Protein AF-A0A834Z6V4-F1 (afdb_monomer)

Organism: Tetracentron sinense (NCBI:txid13715)

InterPro domains:
  IPR009542 Signal peptidase complex subunit 1 [PF06645] (1-69)
  IPR009542 Signal peptidase complex subunit 1 [PF06645] (110-178)
  IPR009542 Signal peptidase complex subunit 1 [PTHR13202] (106-194)

Solvent-accessible surface area (backbone atoms only — not comparable to full-atom values): 12292 Å² total; per-residue (Å²): 102,25,76,66,30,46,59,46,33,52,10,51,43,49,52,49,49,53,53,27,45,51,52,12,51,52,54,13,59,76,65,75,28,68,66,57,17,51,51,45,30,51,52,37,49,53,53,40,46,66,67,49,67,58,80,50,73,86,32,45,84,56,81,76,81,78,73,58,71,75,64,56,65,76,44,82,73,78,72,83,74,72,88,72,90,80,79,64,71,76,58,70,73,74,80,67,78,74,81,82,92,75,90,76,95,69,94,63,88,63,22,73,68,29,49,55,49,36,52,54,51,41,53,54,49,48,51,50,28,46,53,52,16,48,54,54,13,58,75,67,75,29,70,67,56,20,52,50,46,29,51,51,34,49,53,53,41,46,66,68,50,68,56,90,50,76,83,40,50,80,62,80,75,81,76,72,56,73,74,56,55,65,71,45,75,70,83,70,80,83,72,79,80,78,78,82,85,79,84,85,86,133

Sequence (202 aa):
MDWQGQKFAEQLMQIMLLAFSVVAFVTGYSMSSFQMMLLIYSAGVVLTTLITVPNWPFFNRHPLKWLDPVDAERHPKPQPMTSKKMPTKHYLNLLLSFSFRHCLPLHRTMDWQGQKFAEQLMQIMLLAFAVVAFVTGYSMSSFQMMLLIYSAGVVLTALITVPNWPFFNRHPLKWLDPVDAERHPKPQPMTSKKMPTKHYLK

Foldseek 3Di:
DPPQLLLVLQQLLVVLLVVQLLVLVVVCVVVVHPPSSCVSNVVSNVVSCVVRVDPDPVSPPDPDDDDDVVVVVVDPPDPPPPDDDDDRQDPLLPPPPPDDPDDDPPPDDQDPQLLVVLSSQLSVQLVVQLSVLCVVCVVVVHPVSSCVSNVVSNVVSCVVRVDRDPVRRPDDDDDDDPVVVVVPPDPPPPDDPDDDDDDDDD

Mean predicted aligned error: 18.04 Å

Secondary structure (DSSP, 8-state):
--HHHHHHHHHHHHHHHHHHHHHHHHHHHHTT-HHHHHHHHHHHHHHHHHHHSS--GGG-SS---PPPHHHHHHSPPPP----------SSGGGS---S-SS---------HHHHHHHHHHHHHHHHHHHHHHHHHHHHTT-HHHHHHHHHHHHHHHHHHHSS--GGGGSS---PPPHHHHHHS---------PPP------

Structure (mmCIF, N/CA/C/O backbone):
data_AF-A0A834Z6V4-F1
#
_entry.id   AF-A0A834Z6V4-F1
#
loop_
_atom_site.group_PDB
_atom_site.id
_atom_site.type_symbol
_atom_site.label_atom_id
_atom_site.label_alt_id
_atom_site.label_comp_id
_atom_site.label_asym_id
_atom_site.label_entity_id
_atom_site.label_seq_id
_atom_site.pdbx_PDB_ins_code
_atom_site.Cartn_x
_atom_site.Cartn_y
_atom_site.Cartn_z
_atom_site.occupancy
_atom_site.B_iso_or_equiv
_atom_site.auth_seq_id
_atom_site.auth_comp_id
_atom_site.auth_asym_id
_atom_site.auth_atom_id
_atom_site.pdbx_PDB_model_num
ATOM 1 N N . MET A 1 1 ? 17.518 14.737 -4.589 1.00 72.75 1 MET A N 1
ATOM 2 C CA . MET A 1 1 ? 16.879 13.469 -4.965 1.00 72.75 1 MET A CA 1
ATOM 3 C C . MET A 1 1 ? 17.100 13.270 -6.442 1.00 72.75 1 MET A C 1
ATOM 5 O O . MET A 1 1 ? 16.861 14.198 -7.209 1.00 72.75 1 MET A O 1
ATOM 9 N N . ASP A 1 2 ? 17.605 12.109 -6.830 1.00 83.06 2 ASP A N 1
ATOM 10 C CA . ASP A 1 2 ? 17.625 11.702 -8.233 1.00 83.06 2 ASP A CA 1
ATOM 11 C C . ASP A 1 2 ? 16.208 11.283 -8.682 1.00 83.06 2 ASP A C 1
ATOM 13 O O . ASP A 1 2 ? 15.285 11.153 -7.874 1.00 83.06 2 ASP A O 1
ATOM 17 N N . TRP A 1 3 ? 16.001 11.102 -9.989 1.00 78.88 3 TRP A N 1
ATOM 18 C CA . TRP A 1 3 ? 14.679 10.755 -10.538 1.00 78.88 3 TRP A CA 1
ATOM 19 C C . TRP A 1 3 ? 14.123 9.442 -9.954 1.00 78.88 3 TRP A C 1
ATOM 21 O O . TRP A 1 3 ? 12.925 9.318 -9.692 1.00 78.88 3 TRP A O 1
ATOM 31 N N . GLN A 1 4 ? 15.010 8.474 -9.698 1.00 77.88 4 GLN A N 1
ATOM 32 C CA . GLN A 1 4 ? 14.669 7.201 -9.059 1.00 77.88 4 GLN A CA 1
ATOM 33 C C . GLN A 1 4 ? 14.250 7.407 -7.599 1.00 77.88 4 GLN A C 1
ATOM 35 O O . GLN A 1 4 ? 13.209 6.904 -7.185 1.00 77.88 4 GLN A O 1
ATOM 40 N N . GLY A 1 5 ? 15.006 8.196 -6.835 1.00 83.75 5 GLY A N 1
ATOM 41 C CA . GLY A 1 5 ? 14.707 8.582 -5.462 1.00 83.75 5 GLY A CA 1
ATOM 42 C C . GLY A 1 5 ? 13.403 9.362 -5.339 1.00 83.75 5 GLY A C 1
ATOM 43 O O . GLY A 1 5 ? 12.681 9.165 -4.369 1.00 83.75 5 GLY A O 1
ATOM 44 N N . GLN A 1 6 ? 13.039 10.163 -6.343 1.00 85.00 6 GLN A N 1
ATOM 45 C CA . GLN A 1 6 ? 11.753 10.862 -6.391 1.00 85.00 6 GLN A CA 1
ATOM 46 C C . GLN A 1 6 ? 10.576 9.900 -6.607 1.00 85.00 6 GLN A C 1
ATOM 48 O O . GLN A 1 6 ? 9.581 9.977 -5.885 1.00 85.00 6 GLN A O 1
ATOM 53 N N . LYS A 1 7 ? 10.682 8.965 -7.564 1.00 84.69 7 LYS A N 1
ATOM 54 C CA . LYS A 1 7 ? 9.663 7.915 -7.750 1.00 84.69 7 LYS A CA 1
ATOM 55 C C . LYS A 1 7 ? 9.556 7.012 -6.535 1.00 84.69 7 LYS A C 1
ATOM 57 O O . LYS A 1 7 ? 8.459 6.556 -6.208 1.00 84.69 7 LYS A O 1
ATOM 62 N N . PHE A 1 8 ? 10.689 6.798 -5.872 1.00 84.62 8 PHE A N 1
ATOM 63 C CA . PHE A 1 8 ? 10.749 6.054 -4.641 1.00 84.62 8 PHE A CA 1
ATOM 64 C C . PHE A 1 8 ? 9.963 6.845 -3.551 1.00 84.62 8 PHE A C 1
ATOM 66 O O . PHE A 1 8 ? 8.889 6.439 -3.114 1.00 84.62 8 PHE A O 1
ATOM 73 N N . ALA A 1 9 ? 10.370 8.067 -3.214 1.00 85.38 9 ALA A N 1
ATOM 74 C CA . ALA A 1 9 ? 9.702 8.901 -2.208 1.00 85.38 9 ALA A CA 1
ATOM 75 C C . ALA A 1 9 ? 8.177 9.054 -2.415 1.00 85.38 9 ALA A C 1
ATOM 77 O O . ALA A 1 9 ? 7.414 8.941 -1.454 1.00 85.38 9 ALA A O 1
ATOM 78 N N . GLU A 1 10 ? 7.720 9.233 -3.662 1.00 88.00 10 GLU A N 1
ATOM 79 C CA . GLU A 1 10 ? 6.292 9.311 -4.010 1.00 88.00 10 GLU A CA 1
ATOM 80 C C . GLU A 1 10 ? 5.520 8.071 -3.542 1.00 88.00 10 GLU A C 1
ATOM 82 O O . GLU A 1 10 ? 4.397 8.158 -3.048 1.00 88.00 10 GLU A O 1
ATOM 87 N N . GLN A 1 11 ? 6.132 6.902 -3.665 1.00 84.81 11 GLN A N 1
ATOM 88 C CA . GLN A 1 11 ? 5.508 5.638 -3.323 1.00 84.81 11 GLN A CA 1
ATOM 89 C C . GLN A 1 11 ? 5.500 5.333 -1.837 1.00 84.81 11 GLN A C 1
ATOM 91 O O . GLN A 1 11 ? 4.492 4.834 -1.335 1.00 84.81 11 GLN A O 1
ATOM 96 N N . LEU A 1 12 ? 6.580 5.674 -1.135 1.00 83.00 12 LEU A N 1
ATOM 97 C CA . LEU A 1 12 ? 6.619 5.602 0.324 1.00 83.00 12 LEU A CA 1
ATOM 98 C C . LEU A 1 12 ? 5.530 6.483 0.931 1.00 83.00 12 LEU A C 1
ATOM 100 O O . LEU A 1 12 ? 4.785 6.025 1.792 1.00 83.00 12 LEU A O 1
ATOM 104 N N . MET A 1 13 ? 5.393 7.710 0.420 1.00 90.38 13 MET A N 1
ATOM 105 C CA . MET A 1 13 ? 4.348 8.646 0.831 1.00 90.38 13 MET A CA 1
ATOM 106 C C . MET A 1 13 ? 2.951 8.052 0.614 1.00 90.38 13 MET A C 1
ATOM 108 O O . MET A 1 13 ? 2.144 8.011 1.537 1.00 90.38 13 MET A O 1
ATOM 112 N N . GLN A 1 14 ? 2.721 7.523 -0.593 1.00 87.19 14 GLN A N 1
ATOM 113 C CA . GLN A 1 14 ? 1.583 6.688 -1.000 1.00 87.19 14 GLN A CA 1
ATOM 114 C C . GLN A 1 14 ? 1.102 5.737 0.100 1.00 87.19 14 GLN A C 1
ATOM 116 O O . GLN A 1 14 ? -0.027 5.785 0.593 1.00 87.19 14 GLN A O 1
ATOM 121 N N . ILE A 1 15 ? 2.013 4.843 0.466 1.00 80.81 15 ILE A N 1
ATOM 122 C CA . ILE A 1 15 ? 1.723 3.723 1.354 1.00 80.81 15 ILE A CA 1
ATOM 123 C C . ILE A 1 15 ? 1.567 4.178 2.795 1.00 80.81 15 ILE A C 1
ATOM 125 O O . ILE A 1 15 ? 0.642 3.727 3.466 1.00 80.81 15 ILE A O 1
ATOM 129 N N . MET A 1 16 ? 2.435 5.072 3.271 1.00 83.56 16 MET A N 1
ATOM 130 C CA . MET A 1 16 ? 2.360 5.556 4.646 1.00 83.56 16 MET A CA 1
ATOM 131 C C . MET A 1 16 ? 1.051 6.303 4.902 1.00 83.56 16 MET A C 1
ATOM 133 O O . MET A 1 16 ? 0.370 5.998 5.879 1.00 83.56 16 MET A O 1
ATOM 137 N N . LEU A 1 17 ? 0.643 7.207 4.004 1.00 91.06 17 LEU A N 1
ATOM 138 C CA . LEU A 1 17 ? -0.614 7.945 4.158 1.00 91.06 17 LEU A CA 1
ATOM 139 C C . LEU A 1 17 ? -1.830 7.016 4.138 1.00 91.06 17 LEU A C 1
ATOM 141 O O . LEU A 1 17 ? -2.725 7.171 4.968 1.00 91.06 17 LEU A O 1
ATOM 145 N N . LEU A 1 18 ? -1.849 6.021 3.245 1.00 90.62 18 LEU A N 1
ATOM 146 C CA . LEU A 1 18 ? -2.930 5.039 3.208 1.00 90.62 18 LEU A CA 1
ATOM 147 C C . LEU A 1 18 ? -2.980 4.217 4.505 1.00 90.62 18 LEU A C 1
ATOM 149 O O . LEU A 1 18 ? -4.048 4.084 5.098 1.00 90.62 18 LEU A O 1
ATOM 153 N N . ALA A 1 19 ? -1.839 3.721 4.988 1.00 83.06 19 ALA A N 1
ATOM 154 C CA . ALA A 1 19 ? -1.770 2.940 6.220 1.00 83.06 19 ALA A CA 1
ATOM 155 C C . ALA A 1 19 ? -2.250 3.744 7.441 1.00 83.06 19 ALA A C 1
ATOM 157 O O . ALA A 1 19 ? -3.122 3.283 8.178 1.00 83.06 19 ALA A O 1
ATOM 158 N N . PHE A 1 20 ? -1.752 4.973 7.617 1.00 88.19 20 PHE A N 1
ATOM 159 C CA . PHE A 1 20 ? -2.199 5.852 8.700 1.00 88.19 20 PHE A CA 1
ATOM 160 C C . PHE A 1 20 ? -3.678 6.227 8.573 1.00 88.19 20 PHE A C 1
ATOM 162 O O . PHE A 1 20 ? -4.355 6.319 9.593 1.00 88.19 20 PHE A O 1
ATOM 169 N N . SER A 1 21 ? -4.207 6.383 7.354 1.00 88.38 21 SER A N 1
ATOM 170 C CA . SER A 1 21 ? -5.633 6.661 7.146 1.00 88.38 21 SER A CA 1
ATOM 171 C C . SER A 1 21 ? -6.530 5.518 7.621 1.00 88.38 21 SER A C 1
ATOM 173 O O . SER A 1 21 ? -7.513 5.770 8.313 1.00 88.38 21 SER A O 1
ATOM 175 N N . VAL A 1 22 ? -6.161 4.263 7.340 1.00 90.44 22 VAL A N 1
ATOM 176 C CA . VAL A 1 22 ? -6.926 3.088 7.782 1.00 90.44 22 VAL A CA 1
ATOM 177 C C . VAL A 1 22 ? -6.874 2.964 9.306 1.00 90.44 22 VAL A C 1
ATOM 179 O O . VAL A 1 22 ? -7.914 2.802 9.940 1.00 90.44 22 VAL A O 1
ATOM 182 N N . VAL A 1 23 ? -5.691 3.114 9.912 1.00 86.44 23 VAL A N 1
ATOM 183 C CA . VAL A 1 23 ? -5.518 3.046 11.376 1.00 86.44 23 VAL A CA 1
ATOM 184 C C . VAL A 1 23 ? -6.285 4.159 12.091 1.00 86.44 23 VAL A C 1
ATOM 186 O O . VAL A 1 23 ? -6.932 3.903 13.110 1.00 86.44 23 VAL A O 1
ATOM 189 N N . ALA A 1 24 ? -6.244 5.380 11.555 1.00 90.94 24 ALA A N 1
ATOM 190 C CA . ALA A 1 24 ? -6.987 6.515 12.087 1.00 90.94 24 ALA A CA 1
ATOM 191 C C . ALA A 1 24 ? -8.497 6.270 12.035 1.00 90.94 24 ALA A C 1
ATOM 193 O O . ALA A 1 24 ? -9.191 6.509 13.022 1.00 90.94 24 ALA A O 1
ATOM 194 N N . PHE A 1 25 ? -8.996 5.761 10.906 1.00 91.62 25 PHE A N 1
ATOM 195 C CA . PHE A 1 25 ? -10.419 5.499 10.712 1.00 91.62 25 PHE A CA 1
ATOM 196 C C . PHE A 1 25 ? -10.923 4.393 11.644 1.00 91.62 25 PHE A C 1
ATOM 198 O O . PHE A 1 25 ? -11.941 4.572 12.303 1.00 91.62 25 PHE A O 1
ATOM 205 N N . VAL A 1 26 ? -10.185 3.283 11.761 1.00 87.88 26 VAL A N 1
ATOM 206 C CA . VAL A 1 26 ? -10.530 2.170 12.662 1.00 87.88 26 VAL A CA 1
ATOM 207 C C . VAL A 1 26 ? -10.531 2.632 14.115 1.00 87.88 26 VAL A C 1
ATOM 209 O O . VAL A 1 26 ? -11.537 2.490 14.800 1.00 87.88 26 VAL A O 1
ATOM 212 N N . THR A 1 27 ? -9.433 3.232 14.580 1.00 84.25 27 THR A N 1
ATOM 213 C CA . THR A 1 27 ? -9.307 3.664 15.981 1.00 84.25 27 THR A CA 1
ATOM 214 C C . THR A 1 27 ? -10.348 4.725 16.335 1.00 84.25 27 THR A C 1
ATOM 216 O O . THR A 1 27 ? -10.972 4.664 17.393 1.00 84.25 27 THR A O 1
ATOM 219 N N . GLY A 1 28 ? -10.569 5.680 15.430 1.00 92.50 28 GLY A N 1
ATOM 220 C CA . GLY A 1 28 ? -11.576 6.723 15.585 1.00 92.50 28 GLY A CA 1
ATOM 221 C C . GLY A 1 28 ? -12.998 6.180 15.659 1.00 92.50 28 GLY A C 1
ATOM 222 O O . GLY A 1 28 ? -13.775 6.619 16.506 1.00 92.50 28 GLY A O 1
ATOM 223 N N . TYR A 1 29 ? -13.319 5.201 14.810 1.00 89.44 29 TYR A N 1
ATOM 224 C CA . TYR A 1 29 ? -14.616 4.531 14.801 1.00 89.44 29 TYR A CA 1
ATOM 225 C C . TYR A 1 29 ? -14.836 3.708 16.076 1.00 89.44 29 TYR A C 1
ATOM 227 O O . TYR A 1 29 ? -15.882 3.827 16.703 1.00 89.44 29 TYR A O 1
ATOM 235 N N . SER A 1 30 ? -13.831 2.945 16.522 1.00 88.75 30 SER A N 1
ATOM 236 C CA . SER A 1 30 ? -13.896 2.150 17.756 1.00 88.75 30 SER A CA 1
ATOM 237 C C . SER A 1 30 ? -14.094 2.995 19.015 1.00 88.75 30 SER A C 1
ATOM 239 O O . SER A 1 30 ? -14.794 2.580 19.933 1.00 88.75 30 SER A O 1
ATOM 241 N N . MET A 1 31 ? -13.476 4.175 19.076 1.00 87.06 31 MET A N 1
ATOM 242 C CA . MET A 1 31 ? -13.596 5.092 20.215 1.00 87.06 31 MET A CA 1
ATOM 243 C C . MET A 1 31 ? -14.781 6.061 20.087 1.00 87.06 31 MET A C 1
ATOM 245 O O . MET A 1 31 ? -14.930 6.935 20.942 1.00 87.06 31 MET A O 1
ATOM 249 N N . SER A 1 32 ? -15.588 5.959 19.020 1.00 90.88 32 SER A N 1
ATOM 250 C CA . SER A 1 32 ? -16.642 6.925 18.666 1.00 90.88 32 SER A CA 1
ATOM 251 C C . SER A 1 32 ? -16.168 8.384 18.748 1.00 90.88 32 SER A C 1
ATOM 253 O O . SER A 1 32 ? -16.925 9.285 19.107 1.00 90.88 32 SER A O 1
ATOM 255 N N . SER A 1 33 ? -14.888 8.625 18.447 1.00 86.44 33 SER A N 1
ATOM 256 C CA . SER A 1 33 ? -14.214 9.902 18.678 1.00 86.44 33 SER A CA 1
ATOM 257 C C . SER A 1 33 ? -13.529 10.386 17.409 1.00 86.44 33 SER A C 1
ATOM 259 O O . SER A 1 33 ? -12.451 9.927 17.021 1.00 86.44 33 SER A O 1
ATOM 261 N N . PHE A 1 34 ? -14.152 11.382 16.777 1.00 88.12 34 PHE A N 1
ATOM 262 C CA . PHE A 1 34 ? -13.617 12.039 15.585 1.00 88.12 34 PHE A CA 1
ATOM 263 C C . PHE A 1 34 ? -12.295 12.770 15.865 1.00 88.12 34 PHE A C 1
ATOM 265 O O . PHE A 1 34 ? -11.416 12.835 15.008 1.00 88.12 34 PHE A O 1
ATOM 272 N N . GLN A 1 35 ? -12.110 13.270 17.089 1.00 90.25 35 GLN A N 1
ATOM 273 C CA . GLN A 1 35 ? -10.870 13.931 17.483 1.00 90.25 35 GLN A CA 1
ATOM 274 C C . GLN A 1 35 ? -9.684 12.955 17.469 1.00 90.25 35 GLN A C 1
ATOM 276 O O . GLN A 1 35 ? -8.624 13.295 16.947 1.00 90.25 35 GLN A O 1
ATOM 281 N N . MET A 1 36 ? -9.869 11.726 17.966 1.00 79.69 36 MET A N 1
ATOM 282 C CA . MET A 1 36 ? -8.827 10.691 17.927 1.00 79.69 36 MET A CA 1
ATOM 283 C C . MET A 1 36 ? -8.498 10.267 16.494 1.00 79.69 36 MET A C 1
ATOM 285 O O . MET A 1 36 ? -7.325 10.122 16.155 1.00 79.69 36 MET A O 1
ATOM 289 N N . MET A 1 37 ? -9.512 10.153 15.631 1.00 92.62 37 MET A N 1
ATOM 290 C CA . MET A 1 37 ? -9.317 9.918 14.197 1.00 92.62 37 MET A CA 1
ATOM 291 C C . MET A 1 37 ? -8.416 10.992 13.569 1.00 92.62 37 MET A C 1
ATOM 293 O O . MET A 1 37 ? -7.411 10.674 12.929 1.00 92.62 37 MET A O 1
ATOM 297 N N . LEU A 1 38 ? -8.752 12.271 13.768 1.00 91.81 38 LEU A N 1
ATOM 298 C CA . LEU A 1 38 ? -8.001 13.388 13.197 1.00 91.81 38 LEU A CA 1
ATOM 299 C C . LEU A 1 38 ? -6.579 13.490 13.754 1.00 91.81 38 LEU A C 1
ATOM 301 O O . LEU A 1 38 ? -5.651 13.751 12.989 1.00 91.81 38 LEU A O 1
ATOM 305 N N . LEU A 1 39 ? -6.384 13.272 15.056 1.00 91.06 39 LEU A N 1
ATOM 306 C CA . LEU A 1 39 ? -5.059 13.306 15.683 1.00 91.06 39 LEU A CA 1
ATOM 307 C C . LEU A 1 39 ? -4.137 12.221 15.123 1.00 91.06 39 LEU A C 1
ATOM 309 O O . LEU A 1 39 ? -3.004 12.512 14.750 1.00 91.06 39 LEU A O 1
ATOM 313 N N . ILE A 1 40 ? -4.627 10.988 14.993 1.00 89.94 40 ILE A N 1
ATOM 314 C CA . ILE A 1 40 ? -3.832 9.880 14.447 1.00 89.94 40 ILE A CA 1
ATOM 315 C C . ILE A 1 40 ? -3.510 10.127 12.969 1.00 89.94 40 ILE A C 1
ATOM 317 O O . ILE A 1 40 ? -2.369 9.939 12.543 1.00 89.94 40 ILE A O 1
ATOM 321 N N . TYR A 1 41 ? -4.488 10.594 12.187 1.00 91.81 41 TYR A N 1
ATOM 322 C CA . TYR A 1 41 ? -4.279 10.892 10.771 1.00 91.81 41 TYR A CA 1
ATOM 323 C C . TYR A 1 41 ? -3.274 12.033 10.567 1.00 91.81 41 TYR A C 1
ATOM 325 O O . TYR A 1 41 ? -2.317 11.890 9.807 1.00 91.81 41 TYR A O 1
ATOM 333 N N . SER A 1 42 ? -3.451 13.152 11.275 1.00 94.19 42 SER A N 1
ATOM 334 C CA . SER A 1 42 ? -2.552 14.310 11.187 1.00 94.19 42 SER A CA 1
ATOM 335 C C . SER A 1 42 ? -1.132 13.983 11.654 1.00 94.19 42 SER A C 1
ATOM 337 O O . SER A 1 42 ? -0.176 14.364 10.976 1.00 94.19 42 SER A O 1
ATOM 339 N N . ALA A 1 43 ? -0.970 13.204 12.729 1.00 92.88 43 ALA A N 1
ATOM 340 C CA . ALA A 1 43 ? 0.334 12.703 13.160 1.00 92.88 43 ALA A CA 1
ATOM 341 C C . ALA A 1 43 ? 1.006 11.852 12.066 1.00 92.88 43 ALA A C 1
ATOM 343 O O . ALA A 1 43 ? 2.190 12.034 11.776 1.00 92.88 43 ALA A O 1
ATOM 344 N N . GLY A 1 44 ? 0.237 10.984 11.400 1.00 90.75 44 GLY A N 1
ATOM 345 C CA . GLY A 1 44 ? 0.697 10.195 10.258 1.00 90.75 44 GLY A CA 1
ATOM 346 C C . GLY A 1 44 ? 1.144 11.048 9.067 1.00 90.75 44 GLY A C 1
ATOM 347 O O . GLY A 1 44 ? 2.183 10.769 8.465 1.00 90.75 44 GLY A O 1
ATOM 348 N N . VAL A 1 45 ? 0.414 12.123 8.748 1.00 92.62 45 VAL A N 1
ATOM 349 C CA . VAL A 1 45 ? 0.781 13.077 7.686 1.00 92.62 45 VAL A CA 1
ATOM 350 C C . VAL A 1 45 ? 2.097 13.781 8.013 1.00 92.62 45 VAL A C 1
ATOM 352 O O . VAL A 1 45 ? 2.986 13.828 7.161 1.00 92.62 45 VAL A O 1
ATOM 355 N N . VAL A 1 46 ? 2.259 14.289 9.238 1.00 95.12 46 VAL A N 1
ATOM 356 C CA . VAL A 1 46 ? 3.488 14.980 9.667 1.00 95.12 46 VAL A CA 1
ATOM 357 C C . VAL A 1 46 ? 4.685 14.034 9.618 1.00 95.12 46 VAL A C 1
ATOM 359 O O . VAL A 1 46 ? 5.708 14.374 9.023 1.00 95.12 46 VAL A O 1
ATOM 362 N N . LEU A 1 47 ? 4.548 12.823 10.166 1.00 91.44 47 LEU A N 1
ATOM 363 C CA . LEU A 1 47 ? 5.605 11.813 10.139 1.00 91.44 47 LEU A CA 1
ATOM 364 C C . LEU A 1 47 ? 5.996 11.444 8.703 1.00 91.44 47 LEU A C 1
ATOM 366 O O . LEU A 1 47 ? 7.180 11.408 8.371 1.00 91.44 47 LEU A O 1
ATOM 370 N N . THR A 1 48 ? 5.006 11.210 7.840 1.00 88.50 48 THR A N 1
ATOM 371 C CA . THR A 1 48 ? 5.252 10.882 6.431 1.00 88.50 48 THR A CA 1
ATOM 372 C C . THR A 1 48 ? 5.998 12.016 5.737 1.00 88.50 48 THR A C 1
ATOM 374 O O . THR A 1 48 ? 7.001 11.773 5.074 1.00 88.50 48 THR A O 1
ATOM 377 N N . THR A 1 49 ? 5.569 13.260 5.959 1.00 89.56 49 THR A N 1
ATOM 378 C CA . THR A 1 49 ? 6.194 14.459 5.384 1.00 89.56 49 THR A CA 1
ATOM 379 C C . THR A 1 49 ? 7.655 14.591 5.823 1.00 89.56 49 THR A C 1
ATOM 381 O O . THR A 1 49 ? 8.526 14.834 4.990 1.00 89.56 49 THR A O 1
ATOM 384 N N . LEU A 1 50 ? 7.953 14.366 7.107 1.00 91.62 50 LEU A N 1
ATOM 385 C CA . LEU A 1 50 ? 9.320 14.402 7.640 1.00 91.62 50 LEU A CA 1
ATOM 386 C C . LEU A 1 50 ? 10.232 13.332 7.027 1.00 91.62 50 LEU A C 1
ATOM 388 O O . LEU A 1 50 ? 11.433 13.552 6.883 1.00 91.62 50 LEU A O 1
ATOM 392 N N . ILE A 1 51 ? 9.684 12.181 6.647 1.00 84.88 51 ILE A N 1
ATOM 393 C CA . ILE A 1 51 ? 10.461 11.091 6.050 1.00 84.88 51 ILE A CA 1
ATOM 394 C C . ILE A 1 51 ? 10.658 11.311 4.544 1.00 84.88 51 ILE A C 1
ATOM 396 O O . ILE A 1 51 ? 11.747 11.057 4.030 1.00 84.88 51 ILE A O 1
ATOM 400 N N . THR A 1 52 ? 9.638 11.787 3.824 1.00 85.94 52 THR A N 1
ATOM 401 C CA . THR A 1 52 ? 9.640 11.811 2.350 1.00 85.94 52 THR A CA 1
ATOM 402 C C . THR A 1 52 ? 10.136 13.114 1.743 1.00 85.94 52 THR A C 1
ATOM 404 O O . THR A 1 52 ? 10.600 13.100 0.608 1.00 85.94 52 THR A O 1
ATOM 407 N N . VAL A 1 53 ? 10.001 14.241 2.444 1.00 89.81 53 VAL A N 1
ATOM 408 C CA . VAL A 1 53 ? 10.312 15.567 1.884 1.00 89.81 53 VAL A CA 1
ATOM 409 C C . VAL A 1 53 ? 11.799 15.933 1.973 1.00 89.81 53 VAL A C 1
ATOM 411 O O . VAL A 1 53 ? 12.320 16.468 0.991 1.00 89.81 53 VAL A O 1
ATOM 414 N N . PRO A 1 54 ? 12.530 15.669 3.077 1.00 92.00 54 PRO A N 1
ATOM 415 C CA . PRO A 1 54 ? 13.938 16.045 3.150 1.00 92.00 54 PRO A CA 1
ATOM 416 C C . PRO A 1 54 ? 14.813 15.249 2.175 1.00 92.00 54 PRO A C 1
ATOM 418 O O . PRO A 1 54 ? 14.584 14.071 1.901 1.00 92.00 54 PRO A O 1
ATOM 421 N N . ASN A 1 55 ? 15.872 15.890 1.676 1.00 83.00 55 ASN A N 1
ATOM 422 C CA . ASN A 1 55 ? 16.794 15.296 0.709 1.00 83.00 55 ASN A CA 1
ATOM 423 C C . ASN A 1 55 ? 17.830 14.378 1.385 1.00 83.00 55 ASN A C 1
ATOM 425 O O . ASN A 1 55 ?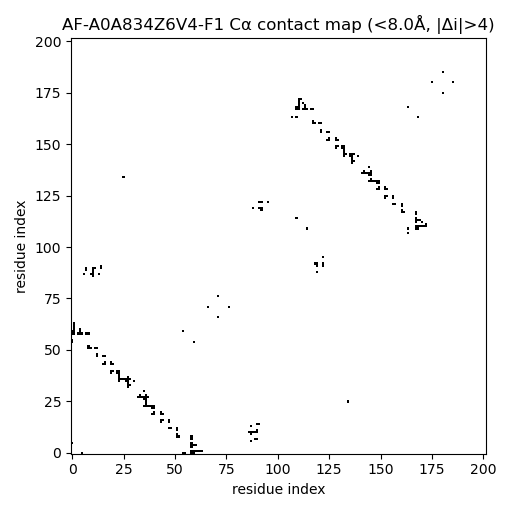 19.025 14.676 1.412 1.00 83.00 55 ASN A O 1
ATOM 429 N N . TRP A 1 56 ? 17.365 13.268 1.953 1.00 80.44 56 TRP A N 1
ATOM 430 C CA . TRP A 1 56 ? 18.214 12.301 2.642 1.00 80.44 56 TRP A CA 1
ATOM 431 C C . TRP A 1 56 ? 19.241 11.638 1.705 1.00 80.44 56 TRP A C 1
ATOM 433 O O . TRP A 1 56 ? 18.953 11.402 0.528 1.00 80.44 56 TRP A O 1
ATOM 443 N N . PRO A 1 57 ? 20.425 11.248 2.218 1.00 82.56 57 PRO A N 1
ATOM 444 C CA . PRO A 1 57 ? 21.480 10.626 1.412 1.00 82.56 57 PRO A CA 1
ATOM 445 C C . PRO A 1 57 ? 21.041 9.310 0.753 1.00 82.56 57 PRO A C 1
ATOM 447 O O . PRO A 1 57 ? 21.501 8.983 -0.338 1.00 82.56 57 PRO A O 1
ATOM 450 N N . PHE A 1 58 ? 20.101 8.575 1.356 1.00 81.19 58 PHE A N 1
ATOM 451 C CA . PHE A 1 58 ? 19.602 7.320 0.786 1.00 81.19 58 PHE A CA 1
ATOM 452 C C . PHE A 1 58 ? 18.739 7.507 -0.478 1.00 81.19 58 PHE A C 1
ATOM 454 O O . PHE A 1 58 ? 18.605 6.555 -1.247 1.00 81.19 58 PHE A O 1
ATOM 461 N N . PHE A 1 59 ? 18.195 8.710 -0.714 1.00 81.06 59 PHE A N 1
ATOM 462 C CA . PHE A 1 59 ? 17.439 9.076 -1.921 1.00 81.06 59 PHE A CA 1
ATOM 463 C C . PHE A 1 59 ? 18.330 9.581 -3.074 1.00 81.06 59 PHE A C 1
ATOM 465 O O . PHE A 1 59 ? 17.813 10.037 -4.090 1.00 81.06 59 PHE A O 1
ATOM 472 N N . ASN A 1 60 ? 19.659 9.553 -2.920 1.00 82.25 60 ASN A N 1
ATOM 473 C CA . ASN A 1 60 ? 20.619 10.065 -3.906 1.00 82.25 60 ASN A CA 1
ATOM 474 C C . ASN A 1 60 ? 21.644 8.986 -4.281 1.00 82.25 60 ASN A C 1
ATOM 476 O O . ASN A 1 60 ? 22.847 9.170 -4.102 1.00 82.25 60 ASN A O 1
ATOM 480 N N . ARG A 1 61 ? 21.177 7.832 -4.771 1.00 77.50 61 ARG A N 1
ATOM 481 C CA . ARG A 1 61 ? 22.073 6.715 -5.123 1.00 77.50 61 ARG A CA 1
ATOM 482 C C . ARG A 1 61 ? 22.820 6.950 -6.435 1.00 77.50 61 ARG A C 1
ATOM 484 O O . ARG A 1 61 ? 23.919 6.427 -6.604 1.00 77.50 61 ARG A O 1
ATOM 491 N N . HIS A 1 62 ? 22.254 7.745 -7.339 1.00 73.00 62 HIS A N 1
ATOM 492 C CA . HIS A 1 62 ? 22.844 8.068 -8.631 1.00 73.00 62 HIS A CA 1
ATOM 493 C C . HIS A 1 62 ? 22.793 9.585 -8.868 1.00 73.00 62 HIS A C 1
ATOM 495 O O . HIS A 1 62 ? 21.792 10.095 -9.373 1.00 73.00 62 HIS A O 1
ATOM 501 N N . PRO A 1 63 ? 23.852 10.338 -8.513 1.00 70.50 63 PRO A N 1
ATOM 502 C CA . PRO A 1 63 ? 23.884 11.773 -8.764 1.00 70.50 63 PRO A CA 1
ATOM 503 C C . PRO A 1 63 ? 23.819 12.035 -10.273 1.00 70.50 63 PRO A C 1
ATOM 505 O O . PRO A 1 63 ? 24.702 11.633 -11.032 1.00 70.50 63 PRO A O 1
ATOM 508 N N . LEU A 1 64 ? 22.749 12.697 -10.711 1.00 64.25 64 LEU A N 1
ATOM 509 C CA . LEU A 1 64 ? 22.597 13.123 -12.097 1.00 64.25 64 LEU A CA 1
ATOM 510 C C . LEU A 1 64 ? 23.571 14.276 -12.362 1.00 64.25 64 LEU A C 1
ATOM 512 O O . LEU A 1 64 ? 23.529 15.301 -11.682 1.00 64.25 64 LEU A O 1
ATOM 516 N N . LYS A 1 65 ? 24.451 14.108 -13.352 1.00 62.56 65 LYS A N 1
ATOM 517 C CA . LYS A 1 65 ? 25.303 15.187 -13.854 1.00 62.56 65 LYS A CA 1
ATOM 518 C C . LYS A 1 65 ? 24.485 15.988 -14.863 1.00 62.56 65 LYS A C 1
ATOM 520 O O . LYS A 1 65 ? 24.276 15.531 -15.984 1.00 62.56 65 LYS A O 1
ATOM 525 N N . TRP A 1 66 ? 23.969 17.134 -14.436 1.00 64.88 66 TRP A N 1
ATOM 526 C CA . TRP A 1 66 ? 23.255 18.043 -15.326 1.00 64.88 66 TRP A CA 1
ATOM 527 C C . TRP A 1 66 ? 24.203 18.529 -16.425 1.00 64.88 66 TRP A C 1
ATOM 529 O O . TRP A 1 66 ? 25.356 18.856 -16.145 1.00 64.88 66 TRP A O 1
ATOM 539 N N . LEU A 1 67 ? 23.727 18.511 -17.671 1.00 62.03 67 LEU A N 1
ATOM 540 C CA . LEU A 1 67 ? 24.416 19.162 -18.781 1.00 62.03 67 LEU A CA 1
ATOM 541 C C . LEU A 1 67 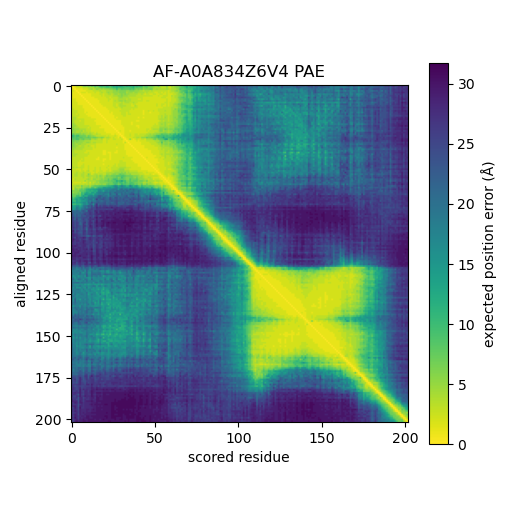? 24.315 20.677 -18.595 1.00 62.03 67 LEU A C 1
ATOM 543 O O . LEU A 1 67 ? 23.281 21.169 -18.131 1.00 62.03 67 LEU A O 1
ATOM 547 N N . ASP A 1 68 ? 25.366 21.401 -18.972 1.00 70.50 68 ASP A N 1
ATOM 548 C CA . ASP A 1 68 ? 25.339 22.858 -18.955 1.00 70.50 68 ASP A CA 1
ATOM 549 C C . ASP A 1 68 ? 24.206 23.363 -19.868 1.00 70.50 68 ASP A C 1
ATOM 551 O O . ASP A 1 68 ? 23.932 22.759 -20.912 1.00 70.50 68 ASP A O 1
ATOM 555 N N . PRO A 1 69 ? 23.517 24.458 -19.502 1.00 64.06 69 PRO A N 1
ATOM 556 C CA . PRO A 1 69 ? 22.336 24.947 -20.222 1.00 64.06 69 PRO A CA 1
ATOM 557 C C . PRO A 1 69 ? 22.587 25.180 -21.722 1.00 64.06 69 PRO A C 1
ATOM 559 O O . PRO A 1 69 ? 21.676 25.008 -22.526 1.00 64.06 69 PRO A O 1
ATOM 562 N N . VAL A 1 70 ? 23.839 25.462 -22.100 1.00 64.69 70 VAL A N 1
ATOM 563 C CA . VAL A 1 70 ? 24.295 25.640 -23.488 1.00 64.69 70 VAL A CA 1
ATOM 564 C C . VAL A 1 70 ? 24.217 24.344 -24.310 1.00 64.69 70 VAL A C 1
ATOM 566 O O . VAL A 1 70 ? 23.893 24.379 -25.496 1.00 64.69 70 VAL A O 1
ATOM 569 N N . ASP A 1 71 ? 24.469 23.184 -23.699 1.00 62.56 71 ASP A N 1
ATOM 570 C CA . ASP A 1 71 ? 24.361 21.888 -24.379 1.00 62.56 71 ASP A CA 1
ATOM 571 C C . ASP A 1 71 ? 22.917 21.359 -24.385 1.00 62.56 71 ASP A C 1
ATOM 573 O O . ASP A 1 71 ? 22.532 20.617 -25.289 1.00 62.56 71 ASP A O 1
ATOM 577 N N . ALA A 1 72 ? 22.083 21.788 -23.430 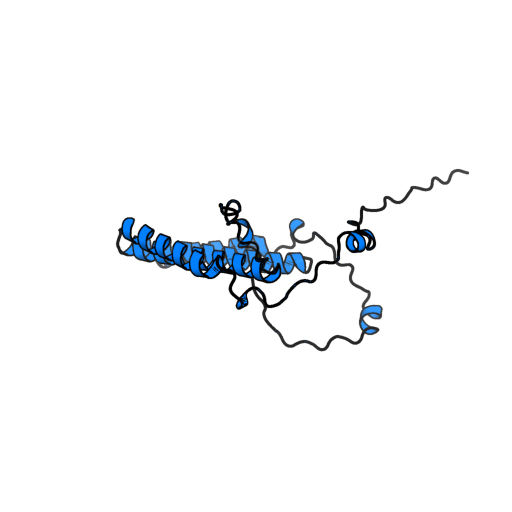1.00 60.91 72 ALA A N 1
ATOM 578 C CA . ALA A 1 72 ? 20.655 21.466 -23.389 1.00 60.91 72 ALA A CA 1
ATOM 579 C C . ALA A 1 72 ? 19.833 22.182 -24.482 1.00 60.91 72 ALA A C 1
ATOM 581 O O . ALA A 1 72 ? 18.781 21.678 -24.869 1.00 60.91 72 ALA A O 1
ATOM 582 N N . GLU A 1 73 ? 20.308 23.323 -24.995 1.00 58.47 73 GLU A N 1
ATOM 583 C CA . GLU A 1 73 ? 19.676 24.075 -26.095 1.00 58.47 73 GLU A CA 1
ATOM 584 C C . GLU A 1 73 ? 19.992 23.512 -27.489 1.00 58.47 73 GLU A C 1
ATOM 586 O O . GLU A 1 73 ? 19.197 23.676 -28.415 1.00 58.47 73 GLU A O 1
ATOM 591 N N . ARG A 1 74 ? 21.124 22.809 -27.650 1.00 58.59 74 ARG A N 1
ATOM 592 C CA . ARG A 1 74 ? 21.514 22.165 -28.921 1.00 58.59 74 ARG A CA 1
ATOM 593 C C . ARG A 1 74 ? 20.645 20.961 -29.277 1.00 58.59 74 ARG A C 1
ATOM 595 O O . ARG A 1 74 ? 20.565 20.582 -30.444 1.00 58.59 74 ARG A O 1
ATOM 602 N N . HIS A 1 75 ? 19.986 20.370 -28.285 1.00 52.25 75 HIS A N 1
ATOM 603 C CA . HIS A 1 75 ? 18.961 19.361 -28.497 1.00 52.25 75 HIS A CA 1
ATOM 604 C C . HIS A 1 75 ? 17.592 20.053 -28.541 1.00 52.25 75 HIS A C 1
ATOM 606 O O . HIS A 1 75 ? 17.265 20.783 -27.605 1.00 52.25 75 HIS A O 1
ATOM 612 N N . PRO A 1 76 ? 16.763 19.851 -29.585 1.00 48.62 76 PRO A N 1
ATOM 613 C CA . PRO A 1 76 ? 15.433 20.443 -29.621 1.00 48.62 76 PRO A CA 1
ATOM 614 C C . PRO A 1 76 ? 14.670 20.009 -28.370 1.00 48.62 76 PRO A C 1
ATOM 616 O O . PRO A 1 76 ? 14.509 18.816 -28.105 1.00 48.62 76 PRO A O 1
ATOM 619 N N . LYS A 1 77 ? 14.248 20.998 -27.576 1.00 48.50 77 LYS A N 1
ATOM 620 C CA . LYS A 1 77 ? 13.523 20.797 -26.322 1.00 48.50 77 LYS A CA 1
ATOM 621 C C . LYS A 1 77 ? 12.330 19.882 -26.617 1.00 48.50 77 LYS A C 1
ATOM 623 O O . LYS A 1 77 ? 11.498 20.261 -27.448 1.00 48.50 77 LYS A O 1
ATOM 628 N N . PRO A 1 78 ? 12.220 18.691 -25.996 1.00 43.56 78 PRO A N 1
ATOM 629 C CA . PRO A 1 78 ? 11.011 17.906 -26.142 1.00 43.56 78 PRO A CA 1
ATOM 630 C C . PRO A 1 78 ? 9.852 18.796 -25.698 1.00 43.56 78 PRO A C 1
ATOM 632 O O . PRO A 1 78 ? 9.911 19.407 -24.627 1.00 43.56 78 PRO A O 1
ATOM 635 N N . GLN A 1 79 ? 8.849 18.936 -26.569 1.00 31.55 79 GLN A N 1
ATOM 636 C CA . GLN A 1 79 ? 7.645 19.706 -26.275 1.00 31.55 79 GLN A CA 1
ATOM 637 C C . GLN A 1 79 ? 7.123 19.300 -24.891 1.00 31.55 79 GLN A C 1
ATOM 639 O O . GLN A 1 79 ? 7.222 18.118 -24.540 1.00 31.55 79 GLN A O 1
ATOM 644 N N . PRO A 1 80 ? 6.589 20.240 -24.091 1.00 36.16 80 PRO A N 1
ATOM 645 C CA . PRO A 1 80 ? 6.038 19.905 -22.793 1.00 36.16 80 PRO A CA 1
ATOM 646 C C . PRO A 1 80 ? 4.891 18.926 -23.027 1.00 36.16 80 PRO A C 1
ATOM 648 O O . PRO A 1 80 ? 3.798 19.317 -23.434 1.00 36.16 80 PRO A O 1
ATOM 651 N N . MET A 1 81 ? 5.151 17.636 -22.801 1.00 29.52 81 MET A N 1
ATOM 652 C CA . MET A 1 81 ? 4.089 16.656 -22.685 1.00 29.52 81 MET A CA 1
ATOM 653 C C . MET A 1 81 ? 3.257 17.126 -21.505 1.00 29.52 81 MET A C 1
ATOM 655 O O . MET A 1 81 ? 3.705 17.114 -20.356 1.00 29.52 81 MET A O 1
ATOM 659 N N . THR A 1 82 ? 2.072 17.628 -21.823 1.00 29.56 82 THR A N 1
ATOM 660 C CA . THR A 1 82 ? 1.023 17.936 -20.871 1.00 29.56 82 THR A CA 1
ATOM 661 C C . THR A 1 82 ? 0.973 16.838 -19.813 1.00 29.56 82 THR A C 1
ATOM 663 O O . THR A 1 82 ? 0.932 15.647 -20.118 1.00 29.56 82 THR A O 1
ATOM 666 N N . SER A 1 83 ? 1.057 17.283 -18.559 1.00 43.19 83 SER A N 1
ATOM 667 C CA . SER A 1 83 ? 0.888 16.520 -17.326 1.00 43.19 83 SER A CA 1
ATOM 668 C C . SER A 1 83 ? 0.110 15.214 -17.521 1.00 43.19 83 SER A C 1
ATOM 670 O O . SER A 1 83 ? -1.117 15.207 -17.616 1.00 43.19 83 SER A O 1
ATOM 672 N N . LYS A 1 84 ? 0.825 14.086 -17.543 1.00 28.31 84 LYS A N 1
ATOM 673 C CA . LYS A 1 84 ? 0.232 12.766 -17.326 1.00 28.31 84 LYS A CA 1
ATOM 674 C C . LYS A 1 84 ? 0.751 12.246 -15.994 1.00 28.31 84 LYS A C 1
ATOM 676 O O . LYS A 1 84 ? 1.842 11.688 -15.902 1.00 28.31 84 LYS A O 1
ATOM 681 N N . LYS A 1 85 ? -0.041 12.488 -14.943 1.00 41.97 85 LYS A N 1
ATOM 682 C CA . LYS A 1 85 ? 0.111 11.865 -13.621 1.00 41.97 85 LYS A CA 1
ATOM 683 C C . LYS A 1 85 ? 0.326 10.360 -13.806 1.00 41.97 85 LYS A C 1
ATOM 685 O O . LYS A 1 85 ? -0.502 9.716 -14.448 1.00 41.97 85 LYS A O 1
ATOM 690 N N . MET A 1 86 ? 1.395 9.802 -13.235 1.00 30.77 86 MET A N 1
ATOM 691 C CA . MET A 1 86 ? 1.595 8.351 -13.186 1.00 30.77 86 MET A CA 1
ATOM 692 C C . MET A 1 86 ? 2.215 7.870 -11.869 1.00 30.77 86 MET A C 1
ATOM 694 O O . MET A 1 86 ? 3.105 8.533 -11.332 1.00 30.77 86 MET A O 1
ATOM 698 N N . PRO A 1 87 ? 1.773 6.691 -11.388 1.00 36.25 87 PRO A N 1
ATOM 699 C CA . PRO A 1 87 ? 1.404 6.461 -9.999 1.00 36.25 87 PRO A CA 1
ATOM 700 C C . PRO A 1 87 ? 2.357 5.500 -9.270 1.00 36.25 87 PRO A C 1
ATOM 702 O O . PRO A 1 87 ? 2.674 4.409 -9.735 1.00 36.25 87 PRO A O 1
ATOM 705 N N . THR A 1 88 ? 2.808 5.909 -8.095 1.00 39.62 88 THR A N 1
ATOM 706 C CA . THR A 1 88 ? 2.742 5.204 -6.799 1.00 39.62 88 THR A CA 1
ATOM 707 C C . THR A 1 88 ? 2.804 3.668 -6.607 1.00 39.62 88 THR A C 1
ATOM 709 O O . THR A 1 88 ? 2.409 3.188 -5.547 1.00 39.62 88 THR A O 1
ATOM 712 N N . LYS A 1 89 ? 3.343 2.837 -7.503 1.00 41.56 89 LYS A N 1
ATOM 713 C CA . LYS A 1 89 ? 3.209 1.365 -7.327 1.00 41.56 89 LYS A CA 1
ATOM 714 C C . LYS A 1 89 ? 4.440 0.512 -6.965 1.00 41.56 89 LYS A C 1
ATOM 716 O O . LYS A 1 89 ? 4.331 -0.707 -6.999 1.00 41.56 89 LYS A O 1
ATOM 721 N N . HIS A 1 90 ? 5.590 1.062 -6.583 1.00 38.25 90 HIS A N 1
ATOM 722 C CA . HIS A 1 90 ? 6.811 0.260 -6.349 1.00 38.25 90 HIS A CA 1
ATOM 723 C C . HIS A 1 90 ? 7.164 -0.052 -4.877 1.00 38.25 90 HIS A C 1
ATOM 725 O O . HIS A 1 90 ? 8.071 -0.855 -4.674 1.00 38.25 90 HIS A O 1
ATOM 731 N N . TYR A 1 91 ? 6.454 0.456 -3.854 1.00 40.66 91 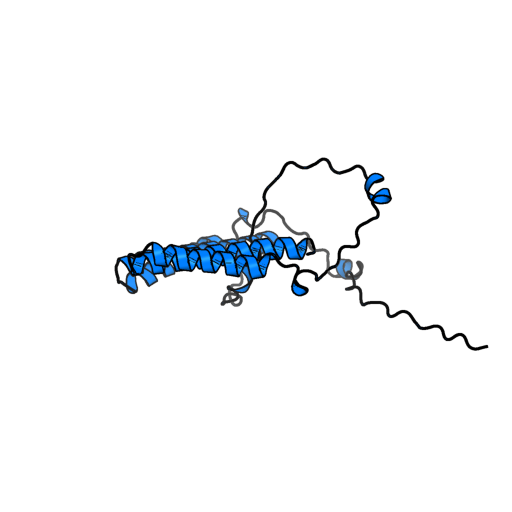TYR A N 1
ATOM 732 C CA . TYR A 1 91 ? 6.793 0.146 -2.440 1.00 40.66 91 TYR A CA 1
ATOM 733 C C . TYR A 1 91 ? 6.037 -1.014 -1.806 1.00 40.66 91 TYR A C 1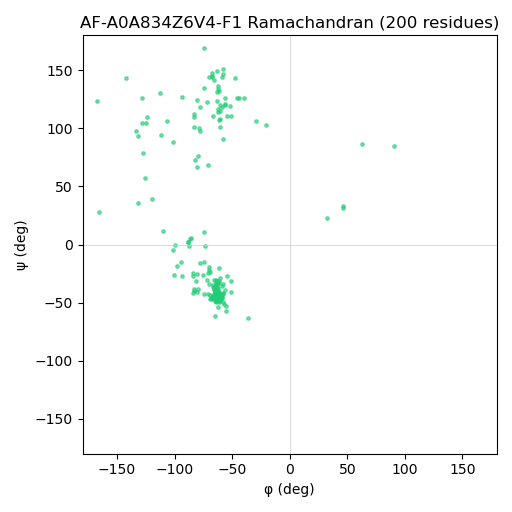
ATOM 735 O O . TYR A 1 91 ? 6.468 -1.529 -0.779 1.00 40.66 91 TYR A O 1
ATOM 743 N N . LEU A 1 92 ? 4.941 -1.466 -2.406 1.00 43.09 92 LEU A N 1
ATOM 744 C CA . LEU A 1 92 ? 4.183 -2.594 -1.862 1.00 43.09 92 LEU A CA 1
ATOM 745 C C . LEU A 1 92 ? 4.909 -3.940 -2.112 1.00 43.09 92 LEU A C 1
ATOM 747 O O . LEU A 1 92 ? 4.665 -4.921 -1.413 1.00 43.09 92 LEU A O 1
ATOM 751 N N . ASN A 1 93 ? 5.906 -3.961 -3.011 1.00 36.66 93 ASN A N 1
ATOM 752 C CA . ASN A 1 93 ? 6.671 -5.152 -3.406 1.00 36.66 93 ASN A CA 1
ATOM 753 C C . ASN A 1 93 ? 7.687 -5.670 -2.367 1.00 36.66 93 ASN A C 1
ATOM 755 O O . ASN A 1 93 ? 8.306 -6.702 -2.606 1.00 36.66 93 ASN A O 1
ATOM 759 N N . LEU A 1 94 ? 7.848 -5.020 -1.206 1.00 38.16 94 LEU A N 1
ATOM 760 C CA . LEU A 1 94 ? 8.770 -5.497 -0.161 1.00 38.16 94 LEU A CA 1
ATOM 761 C C . LEU A 1 94 ? 8.086 -6.294 0.968 1.00 38.16 94 LEU A C 1
ATOM 763 O O . LEU A 1 94 ? 8.761 -7.048 1.660 1.00 38.16 94 LEU A O 1
ATOM 767 N N . LEU A 1 95 ? 6.762 -6.195 1.144 1.00 36.59 95 LEU A N 1
ATOM 768 C CA . LEU A 1 95 ? 6.055 -6.862 2.254 1.00 36.59 95 LEU A CA 1
ATOM 769 C C . LEU A 1 95 ? 5.349 -8.176 1.881 1.00 36.59 95 LEU A C 1
ATOM 771 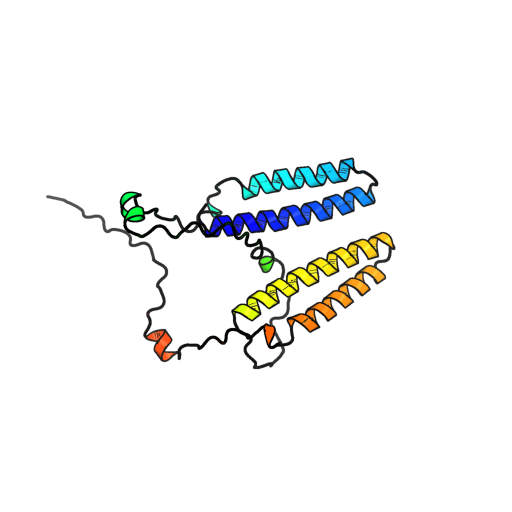O O . LEU A 1 95 ? 4.799 -8.839 2.752 1.00 36.59 95 LEU A O 1
ATOM 775 N N . LEU A 1 96 ? 5.410 -8.609 0.620 1.00 38.09 96 LEU A N 1
ATOM 776 C CA . LEU A 1 96 ? 4.787 -9.861 0.156 1.00 38.09 96 LEU A CA 1
ATOM 777 C C . LEU A 1 96 ? 5.804 -10.854 -0.416 1.00 38.09 96 LEU A C 1
ATOM 779 O O . LEU A 1 96 ? 5.525 -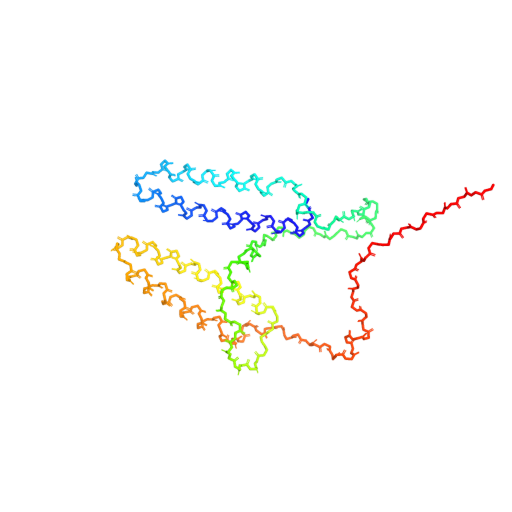11.577 -1.365 1.00 38.09 96 LEU A O 1
ATOM 783 N N . SER A 1 97 ? 6.979 -10.952 0.210 1.00 34.94 97 SER A N 1
ATOM 784 C CA . SER A 1 97 ? 7.849 -12.129 0.039 1.00 34.94 97 SER A CA 1
ATOM 785 C C . SER A 1 97 ? 7.341 -13.379 0.779 1.00 34.94 97 SER A C 1
ATOM 787 O O . SER A 1 97 ? 8.050 -14.382 0.849 1.00 34.94 97 SER A O 1
ATOM 789 N N . PHE A 1 98 ? 6.112 -13.380 1.305 1.00 35.53 98 PHE A N 1
ATOM 790 C CA . PHE A 1 98 ? 5.533 -14.580 1.897 1.00 35.53 98 PHE A CA 1
ATOM 791 C C . PHE A 1 98 ? 5.036 -15.546 0.814 1.00 35.53 98 PHE A C 1
ATOM 793 O O . PHE A 1 98 ? 3.929 -15.438 0.304 1.00 35.53 98 PHE A O 1
ATOM 800 N N . SER A 1 99 ? 5.900 -16.525 0.534 1.00 45.06 99 SER A N 1
ATOM 801 C CA . SER A 1 99 ? 5.537 -17.915 0.255 1.00 45.06 99 SER A CA 1
ATOM 802 C C . SER A 1 99 ? 4.675 -18.171 -0.985 1.00 45.06 99 SER A C 1
ATOM 804 O O . SER A 1 99 ? 3.469 -18.290 -0.865 1.00 45.06 99 SER A O 1
ATOM 806 N N . PHE A 1 100 ? 5.290 -18.334 -2.166 1.00 37.75 100 PHE A N 1
ATOM 807 C CA . PHE A 1 100 ? 4.729 -19.187 -3.241 1.00 37.75 100 PHE A CA 1
ATOM 808 C C . PHE A 1 100 ? 5.740 -19.527 -4.362 1.00 37.75 100 PHE A C 1
ATOM 810 O O . PHE A 1 100 ? 5.371 -19.712 -5.517 1.00 37.75 100 PHE A O 1
ATOM 817 N N . ARG A 1 101 ? 7.054 -19.580 -4.074 1.00 36.59 101 ARG A N 1
ATOM 818 C CA . ARG A 1 101 ? 8.081 -19.820 -5.118 1.00 36.59 101 ARG A CA 1
ATOM 819 C C . ARG A 1 101 ? 8.376 -21.301 -5.401 1.00 36.59 101 ARG A C 1
ATOM 821 O O . ARG A 1 101 ? 9.162 -21.586 -6.295 1.00 36.59 101 ARG A O 1
ATOM 828 N N . HIS A 1 102 ? 7.748 -22.248 -4.711 1.00 38.03 102 HIS A N 1
ATOM 829 C CA . HIS A 1 102 ? 8.008 -23.668 -4.950 1.00 38.03 102 HIS A CA 1
ATOM 830 C C . HIS A 1 102 ? 6.711 -24.443 -5.178 1.00 38.03 102 HIS A C 1
ATOM 832 O O . HIS A 1 102 ? 5.829 -24.441 -4.328 1.00 38.03 102 HIS A O 1
ATOM 838 N N . CYS A 1 103 ? 6.685 -25.149 -6.312 1.00 36.56 103 CYS A N 1
ATOM 839 C CA . CYS A 1 103 ? 5.698 -26.134 -6.754 1.00 36.56 103 CYS A CA 1
ATOM 840 C C . CYS A 1 103 ? 4.519 -25.596 -7.584 1.00 36.56 103 CYS A C 1
ATOM 842 O O . CYS A 1 103 ? 3.442 -25.348 -7.060 1.00 36.56 103 CYS A O 1
ATOM 844 N N . LEU A 1 104 ? 4.732 -25.471 -8.902 1.00 34.25 104 LEU A N 1
ATOM 845 C CA . LEU A 1 104 ? 3.814 -25.960 -9.945 1.00 34.25 104 LEU A CA 1
ATOM 846 C C . LEU A 1 104 ? 4.540 -25.924 -11.311 1.00 34.25 104 LEU A C 1
ATOM 848 O O . LEU A 1 104 ? 5.021 -24.863 -11.716 1.00 34.25 104 LEU A O 1
ATOM 852 N N . PRO A 1 105 ? 4.644 -27.052 -12.041 1.00 41.56 105 PRO A N 1
ATOM 853 C CA . PRO A 1 105 ? 5.280 -27.112 -13.349 1.00 41.56 105 PRO A CA 1
ATOM 854 C C . PRO A 1 105 ? 4.279 -26.657 -14.416 1.00 41.56 105 PRO A C 1
ATOM 856 O O . PRO A 1 105 ? 3.759 -27.454 -15.188 1.00 41.56 105 PRO A O 1
ATOM 859 N N . LEU A 1 106 ? 3.985 -25.359 -14.465 1.00 40.44 106 LEU A N 1
ATOM 860 C CA . LEU A 1 106 ? 3.348 -24.757 -15.633 1.00 40.44 106 LEU A CA 1
ATOM 861 C C . LEU A 1 106 ? 4.430 -24.041 -16.432 1.00 40.44 106 LEU A C 1
ATOM 863 O O . LEU A 1 106 ? 4.708 -22.859 -16.245 1.00 40.44 106 LEU A O 1
ATOM 867 N N . HIS A 1 107 ? 5.066 -24.796 -17.329 1.00 43.72 107 HIS A N 1
ATOM 868 C CA . HIS A 1 107 ? 5.994 -24.281 -18.330 1.00 43.72 107 HIS A CA 1
ATOM 869 C C . HIS A 1 107 ? 5.218 -23.503 -19.406 1.00 43.72 107 HIS A C 1
ATOM 871 O O . HIS A 1 107 ? 5.062 -23.930 -20.546 1.00 43.72 107 HIS A O 1
ATOM 877 N N . ARG A 1 108 ? 4.669 -22.352 -19.022 1.00 51.09 108 ARG A N 1
ATOM 878 C CA . ARG A 1 108 ? 4.292 -21.287 -19.944 1.00 51.09 108 ARG A CA 1
ATOM 879 C C . ARG A 1 108 ? 4.830 -20.008 -19.334 1.00 51.09 108 ARG A C 1
ATOM 881 O O . ARG A 1 108 ? 4.238 -19.463 -18.406 1.00 51.09 108 ARG A O 1
ATOM 888 N N . THR A 1 109 ? 5.993 -19.595 -19.818 1.00 62.50 109 THR A N 1
ATOM 889 C CA . THR A 1 109 ? 6.663 -18.353 -19.442 1.00 62.50 109 THR A CA 1
ATOM 890 C C . THR A 1 109 ? 5.676 -17.193 -19.582 1.00 62.50 109 THR A C 1
ATOM 892 O O . THR A 1 109 ? 5.202 -16.870 -20.671 1.00 62.50 109 THR A O 1
ATOM 895 N N . MET A 1 110 ? 5.281 -16.629 -18.443 1.00 67.88 110 MET A N 1
ATOM 896 C CA . MET A 1 110 ? 4.612 -15.335 -18.389 1.00 67.88 110 MET A CA 1
ATOM 897 C C . MET A 1 110 ? 5.688 -14.281 -18.646 1.00 67.88 110 MET A C 1
ATOM 899 O O . MET A 1 110 ? 6.801 -14.413 -18.124 1.00 67.88 110 MET A O 1
ATOM 903 N N . ASP A 1 111 ? 5.410 -13.297 -19.499 1.00 80.00 111 ASP A N 1
ATOM 904 C CA . ASP A 1 111 ? 6.382 -12.250 -19.792 1.00 80.00 111 ASP A CA 1
ATOM 905 C C . ASP A 1 111 ? 6.792 -11.509 -18.498 1.00 80.00 111 ASP A C 1
ATOM 907 O O . ASP A 1 111 ? 6.069 -11.451 -17.498 1.00 80.00 111 ASP A O 1
ATOM 911 N N . TRP A 1 112 ? 8.020 -10.986 -18.471 1.00 77.06 112 TRP A N 1
ATOM 912 C CA . TRP A 1 112 ? 8.567 -10.347 -17.266 1.00 77.06 112 TRP A CA 1
ATOM 913 C C . TRP A 1 112 ? 7.693 -9.171 -16.791 1.00 77.06 112 TRP A C 1
ATOM 915 O O . TRP A 1 112 ? 7.537 -8.927 -15.592 1.00 77.06 112 TRP A O 1
ATOM 925 N N . GLN A 1 113 ? 7.081 -8.463 -17.742 1.00 79.56 113 GLN A N 1
ATOM 926 C CA . GLN A 1 113 ? 6.214 -7.320 -17.484 1.00 79.56 113 GLN A CA 1
ATOM 927 C C . GLN A 1 113 ? 4.875 -7.742 -16.860 1.00 79.56 113 GLN A C 1
ATOM 929 O O . GLN A 1 113 ? 4.415 -7.125 -15.897 1.00 79.56 113 GLN A O 1
ATOM 934 N N . GLY A 1 114 ? 4.281 -8.821 -17.357 1.00 82.25 114 GLY A N 1
ATOM 935 C CA . GLY A 1 114 ? 3.082 -9.459 -16.840 1.00 82.25 114 GLY A CA 1
ATOM 936 C C . GLY A 1 114 ? 3.314 -10.074 -15.471 1.00 82.25 114 GLY A C 1
ATOM 937 O O . GLY A 1 114 ? 2.455 -9.938 -14.606 1.00 82.25 114 GLY A O 1
ATOM 938 N N . GLN A 1 115 ? 4.498 -10.635 -15.208 1.00 81.75 115 GLN A N 1
ATOM 939 C CA . GLN A 1 115 ? 4.873 -11.089 -13.868 1.00 81.75 115 GLN A CA 1
ATOM 940 C C . GLN A 1 115 ? 4.906 -9.928 -12.865 1.00 81.75 115 GLN A C 1
ATOM 942 O O . GLN A 1 115 ? 4.343 -10.043 -11.777 1.00 81.75 115 GLN A O 1
ATOM 947 N N . LYS A 1 116 ? 5.508 -8.787 -13.228 1.00 82.25 116 LYS A N 1
ATOM 948 C CA . LYS A 1 116 ? 5.530 -7.593 -12.365 1.00 82.25 116 LYS A CA 1
ATOM 949 C C . LYS A 1 116 ? 4.141 -7.013 -12.125 1.00 82.25 116 LYS A C 1
ATOM 951 O O . LYS A 1 116 ? 3.838 -6.573 -11.016 1.00 82.25 116 LYS A O 1
ATOM 956 N N . PHE A 1 117 ? 3.296 -7.031 -13.148 1.00 83.38 117 PHE A N 1
ATOM 957 C CA . PHE A 1 117 ? 1.919 -6.575 -13.034 1.00 83.38 117 PHE A CA 1
ATOM 958 C C . PHE A 1 117 ? 1.064 -7.518 -12.172 1.00 83.38 117 PHE A C 1
ATOM 960 O O . PHE A 1 117 ? 0.316 -7.047 -11.317 1.00 83.38 117 PHE A O 1
ATOM 967 N N . ALA A 1 118 ? 1.200 -8.833 -12.347 1.00 84.50 118 ALA A N 1
ATOM 968 C CA . ALA A 1 118 ? 0.494 -9.834 -11.553 1.00 84.50 118 ALA A CA 1
ATOM 969 C C . ALA A 1 118 ? 0.907 -9.788 -10.079 1.00 84.50 118 ALA A C 1
ATOM 971 O O . ALA A 1 118 ? 0.041 -9.855 -9.209 1.00 84.50 118 ALA A O 1
ATOM 972 N N . GLU A 1 119 ? 2.201 -9.588 -9.806 1.00 85.81 119 GLU A N 1
ATOM 973 C CA . GLU A 1 119 ? 2.718 -9.363 -8.456 1.00 85.81 119 GLU A CA 1
ATOM 974 C C . GLU A 1 119 ? 1.994 -8.174 -7.820 1.00 85.81 119 GLU A C 1
ATOM 976 O O . GLU A 1 119 ? 1.302 -8.362 -6.826 1.00 85.81 119 GLU A O 1
ATOM 981 N N . GLN A 1 120 ? 2.027 -6.992 -8.451 1.00 81.69 120 GLN A N 1
ATOM 982 C CA . GLN A 1 120 ? 1.347 -5.788 -7.951 1.00 81.69 120 GLN A CA 1
ATOM 983 C C . GLN A 1 120 ? -0.165 -5.976 -7.758 1.00 81.69 120 GLN A C 1
ATOM 985 O O . GLN A 1 120 ? -0.724 -5.498 -6.770 1.00 81.69 120 GLN A O 1
ATOM 990 N N . LEU A 1 121 ? -0.839 -6.650 -8.694 1.00 82.38 121 LEU A N 1
ATOM 991 C CA . LEU A 1 121 ? -2.277 -6.904 -8.621 1.00 82.38 121 LEU A CA 1
ATOM 992 C C . LEU A 1 121 ? -2.626 -7.805 -7.430 1.00 82.38 121 LEU A C 1
ATOM 994 O O . LEU A 1 121 ? -3.579 -7.512 -6.708 1.00 82.38 121 LEU A O 1
ATOM 998 N N . MET A 1 122 ? -1.825 -8.846 -7.186 1.00 85.69 122 MET A N 1
ATOM 999 C CA . MET A 1 122 ? -1.972 -9.740 -6.038 1.00 85.69 122 MET A CA 1
ATOM 1000 C C . MET A 1 122 ? -1.874 -8.966 -4.722 1.00 85.69 122 MET A C 1
ATOM 1002 O O . MET A 1 122 ? -2.733 -9.116 -3.856 1.00 85.69 122 MET A O 1
ATOM 1006 N N . GLN A 1 123 ? -0.885 -8.079 -4.593 1.00 83.12 123 GLN A N 1
ATOM 1007 C CA . GLN A 1 123 ? -0.700 -7.283 -3.375 1.00 83.12 123 GLN A CA 1
ATOM 1008 C C . GLN A 1 123 ? -1.889 -6.375 -3.086 1.00 83.12 123 GLN A C 1
ATOM 1010 O O . GLN A 1 123 ? -2.368 -6.308 -1.955 1.00 83.12 123 GLN A O 1
ATOM 1015 N N . ILE A 1 124 ? -2.364 -5.679 -4.121 1.00 81.19 124 ILE A N 1
ATOM 1016 C CA . ILE A 1 124 ? -3.472 -4.731 -4.005 1.00 81.19 124 ILE A CA 1
ATOM 1017 C C . ILE A 1 124 ? -4.760 -5.467 -3.624 1.00 81.19 124 ILE A C 1
ATOM 1019 O O . ILE A 1 124 ? -5.480 -5.002 -2.743 1.00 81.19 124 ILE A O 1
ATOM 1023 N N . MET A 1 125 ? -5.043 -6.612 -4.250 1.00 83.25 125 MET A N 1
ATOM 1024 C CA . MET A 1 125 ? -6.249 -7.391 -3.959 1.00 83.25 125 MET A CA 1
ATOM 1025 C C . MET A 1 125 ? -6.216 -8.007 -2.560 1.00 83.25 125 MET A C 1
ATOM 1027 O O . MET A 1 125 ? -7.183 -7.849 -1.819 1.00 83.25 125 MET A O 1
ATOM 1031 N N . LEU A 1 126 ? -5.102 -8.623 -2.151 1.00 90.38 126 LEU A N 1
ATOM 1032 C CA . LEU A 1 126 ? -4.974 -9.191 -0.805 1.00 90.38 126 LEU A CA 1
ATOM 1033 C C . LEU A 1 126 ? -5.116 -8.124 0.283 1.00 90.38 126 LEU A C 1
ATOM 1035 O O . LEU A 1 126 ? -5.826 -8.345 1.262 1.00 90.38 126 LEU A O 1
ATOM 1039 N N . LEU A 1 127 ? -4.501 -6.952 0.098 1.00 90.81 127 LEU A N 1
ATOM 1040 C CA . LEU A 1 127 ? -4.640 -5.846 1.043 1.00 90.81 127 LEU A CA 1
ATOM 1041 C C . LEU A 1 127 ? -6.081 -5.319 1.090 1.00 90.81 127 LEU A C 1
ATOM 1043 O O . LEU A 1 127 ? -6.606 -5.076 2.175 1.00 90.81 127 LEU A O 1
ATOM 1047 N N . ALA A 1 128 ? -6.740 -5.172 -0.062 1.00 84.56 128 ALA A N 1
ATOM 1048 C CA . ALA A 1 128 ? -8.130 -4.728 -0.118 1.00 84.56 128 ALA A CA 1
ATOM 1049 C C . ALA A 1 128 ? -9.066 -5.702 0.618 1.00 84.56 128 ALA A C 1
ATOM 1051 O O . ALA A 1 128 ? -9.856 -5.276 1.461 1.00 84.56 128 ALA A O 1
ATOM 1052 N N . PHE A 1 129 ? -8.936 -7.008 0.367 1.00 88.31 129 PHE A N 1
ATOM 1053 C CA . PHE A 1 129 ? -9.717 -8.026 1.071 1.00 88.31 129 PHE A CA 1
ATOM 1054 C C . PHE A 1 129 ? -9.391 -8.092 2.564 1.00 88.31 129 PHE A C 1
ATOM 1056 O O . PHE A 1 129 ? -10.308 -8.289 3.355 1.00 88.31 129 PHE A O 1
ATOM 1063 N N . ALA A 1 130 ? -8.136 -7.875 2.969 1.00 88.94 130 ALA A N 1
ATOM 1064 C CA . ALA A 1 130 ? -7.760 -7.797 4.381 1.00 88.94 130 ALA A CA 1
ATOM 1065 C C . ALA A 1 130 ? -8.490 -6.658 5.104 1.00 88.94 130 ALA A C 1
ATOM 1067 O O . ALA A 1 130 ? -9.053 -6.873 6.175 1.00 88.94 130 ALA A O 1
ATOM 1068 N N . VAL A 1 131 ? -8.530 -5.463 4.506 1.00 90.50 131 VAL A N 1
ATOM 1069 C CA . VAL A 1 131 ? -9.220 -4.302 5.091 1.00 90.50 131 VAL A CA 1
ATOM 1070 C C . VAL A 1 131 ? -10.726 -4.548 5.177 1.00 90.50 131 VAL A C 1
ATOM 1072 O O . VAL A 1 131 ? -11.315 -4.327 6.233 1.00 90.50 131 VAL A O 1
ATOM 1075 N N . VAL A 1 132 ? -11.350 -5.050 4.105 1.00 88.31 132 VAL A N 1
ATOM 1076 C CA . VAL A 1 132 ? -12.794 -5.349 4.092 1.00 88.31 132 VAL A CA 1
ATOM 1077 C C . VAL A 1 132 ? -13.141 -6.413 5.132 1.00 88.31 132 VAL A C 1
ATOM 1079 O O . VAL A 1 132 ? -14.033 -6.204 5.950 1.00 88.31 132 VAL A O 1
ATOM 1082 N N . ALA A 1 133 ? -12.402 -7.524 5.152 1.00 90.31 133 ALA A N 1
ATOM 1083 C CA . ALA A 1 133 ? -12.596 -8.595 6.122 1.00 90.31 133 ALA A CA 1
ATOM 1084 C C . ALA A 1 133 ? -12.459 -8.093 7.561 1.00 90.31 133 ALA A C 1
ATOM 1086 O O . ALA A 1 133 ? -13.266 -8.448 8.420 1.00 90.31 133 ALA A O 1
ATOM 1087 N N . PHE A 1 134 ? -11.463 -7.243 7.815 1.00 89.56 134 PHE A N 1
ATOM 1088 C CA . PHE A 1 134 ? -11.234 -6.669 9.129 1.00 89.56 134 PHE A CA 1
ATOM 1089 C C . PHE A 1 134 ? -12.394 -5.768 9.567 1.00 89.56 134 PHE A C 1
ATOM 1091 O O . PHE A 1 134 ? -12.923 -5.959 10.657 1.00 89.56 134 PHE A O 1
ATOM 1098 N N . VAL A 1 135 ? -12.851 -4.844 8.714 1.00 88.19 135 VAL A N 1
ATOM 1099 C CA . VAL A 1 135 ? -13.963 -3.927 9.030 1.00 88.19 135 VAL A CA 1
ATOM 1100 C C . VAL A 1 135 ? -15.271 -4.687 9.257 1.00 88.19 135 VAL A C 1
ATOM 1102 O O . VAL A 1 135 ? -15.964 -4.447 10.249 1.00 88.19 135 VAL A O 1
ATOM 1105 N N . THR A 1 136 ? -15.611 -5.626 8.371 1.00 83.88 136 THR A N 1
ATOM 1106 C CA . THR A 1 136 ? -16.845 -6.414 8.489 1.00 83.88 136 THR A CA 1
ATOM 1107 C C . THR A 1 136 ? -16.798 -7.346 9.698 1.00 83.88 136 THR A C 1
ATOM 1109 O O . THR A 1 136 ? -17.752 -7.396 10.472 1.00 83.88 136 THR A O 1
ATOM 1112 N N . GLY A 1 137 ? -15.677 -8.042 9.903 1.00 91.00 137 GLY A N 1
ATOM 1113 C CA . GLY A 1 137 ? -15.486 -8.935 11.042 1.00 91.00 137 GLY A CA 1
ATOM 1114 C C . GLY A 1 137 ? -15.501 -8.201 12.381 1.00 91.00 137 GLY A C 1
ATOM 1115 O O . GLY A 1 137 ? -16.105 -8.687 13.334 1.00 91.00 137 GLY A O 1
ATOM 1116 N N . TYR A 1 138 ? -14.901 -7.010 12.436 1.00 87.19 138 TYR A N 1
ATOM 1117 C CA . TYR A 1 138 ? -14.931 -6.147 13.614 1.00 87.19 138 TYR A CA 1
ATOM 1118 C C . TYR A 1 138 ? -16.346 -5.639 13.914 1.00 87.19 138 TYR A C 1
ATOM 1120 O O . TYR A 1 138 ? -16.790 -5.713 15.053 1.00 87.19 138 TYR A O 1
ATOM 1128 N N . SER A 1 139 ? -17.090 -5.201 12.892 1.00 86.44 139 SER A N 1
ATOM 1129 C CA . SER A 1 139 ? -18.470 -4.709 13.058 1.00 86.44 139 SER A CA 1
ATOM 1130 C C . SER A 1 139 ? -19.428 -5.791 13.562 1.00 86.44 139 SER A C 1
ATOM 1132 O O . SER A 1 139 ? -20.334 -5.508 14.338 1.00 86.44 139 SER A O 1
ATOM 1134 N N . MET A 1 140 ? -19.228 -7.036 13.129 1.00 85.81 140 MET A N 1
ATOM 1135 C CA . MET A 1 140 ? -20.021 -8.188 13.567 1.00 85.81 140 MET A CA 1
ATOM 1136 C C . MET A 1 140 ? -19.457 -8.867 14.826 1.00 85.81 140 MET A C 1
ATOM 1138 O O . MET A 1 140 ? -19.995 -9.892 15.242 1.00 85.81 140 MET A O 1
ATOM 1142 N N . SER A 1 141 ? -18.365 -8.348 15.407 1.00 89.31 141 SER A N 1
ATOM 1143 C CA . SER A 1 141 ? -17.624 -8.954 16.528 1.00 89.31 141 SER A CA 1
ATOM 1144 C C . SER A 1 141 ? -17.341 -10.454 16.344 1.00 89.31 141 SER A C 1
ATOM 1146 O O . SER A 1 141 ? -17.285 -11.214 17.309 1.00 89.31 141 SER A O 1
ATOM 1148 N N . SER A 1 142 ? -17.173 -10.901 15.096 1.00 85.00 142 SER A N 1
ATOM 1149 C CA . SER A 1 142 ? -17.046 -12.314 14.737 1.00 85.00 142 SER A CA 1
ATOM 1150 C C . SER A 1 142 ? -15.758 -12.560 13.965 1.00 85.00 142 SER A C 1
ATOM 1152 O O . SER A 1 142 ? -15.612 -12.199 12.793 1.00 85.00 142 SER A O 1
ATOM 1154 N N . PHE A 1 143 ? -14.820 -13.239 14.626 1.00 86.56 143 PHE A N 1
ATOM 1155 C CA . PHE A 1 143 ? -13.544 -13.627 14.028 1.00 86.56 143 PHE A CA 1
ATOM 1156 C C . PHE A 1 143 ? -13.717 -14.647 12.890 1.00 86.56 143 PHE A C 1
ATOM 1158 O O . PHE A 1 143 ? -12.971 -14.625 11.914 1.00 86.56 143 PHE A O 1
ATOM 1165 N N . GLN A 1 144 ? -14.745 -15.500 12.964 1.00 90.62 144 GLN A N 1
ATOM 1166 C CA . GLN A 1 144 ? -15.052 -16.462 11.902 1.00 90.62 144 GLN A CA 1
ATOM 1167 C C . GLN A 1 144 ? -15.432 -15.758 10.594 1.00 90.62 144 GLN A C 1
ATOM 1169 O O . GLN A 1 144 ? -14.928 -16.127 9.536 1.00 90.62 144 GLN A O 1
ATOM 1174 N N . MET A 1 145 ? -16.255 -14.706 10.665 1.00 77.81 145 MET A N 1
ATOM 1175 C CA . MET A 1 145 ? -16.631 -13.920 9.484 1.00 77.81 145 MET A CA 1
ATOM 1176 C C . MET A 1 145 ? -15.433 -13.177 8.885 1.00 77.81 145 MET A C 1
ATOM 1178 O O . MET A 1 145 ? -15.289 -13.137 7.664 1.00 77.81 145 MET A O 1
ATOM 1182 N N . MET A 1 146 ? -14.532 -12.660 9.728 1.00 90.88 146 MET A N 1
ATOM 1183 C CA . MET A 1 146 ? -13.267 -12.062 9.286 1.00 90.88 146 MET A CA 1
ATOM 1184 C C . MET A 1 146 ? -12.432 -13.061 8.472 1.00 90.88 146 MET A C 1
ATOM 1186 O O . MET A 1 146 ? -12.018 -12.765 7.350 1.00 90.88 146 MET A O 1
ATOM 1190 N N . LEU A 1 147 ? -12.218 -14.268 9.007 1.00 91.19 147 LEU A N 1
ATOM 1191 C CA . LEU A 1 147 ? -11.446 -15.309 8.328 1.00 91.19 147 LEU A CA 1
ATOM 1192 C C . LEU A 1 147 ? -12.118 -15.798 7.042 1.00 91.19 147 LEU A C 1
ATOM 1194 O O . LEU A 1 147 ? -11.429 -16.040 6.052 1.00 91.19 147 LEU A O 1
ATOM 1198 N N . LEU A 1 148 ? -13.446 -15.929 7.027 1.00 92.44 148 LEU A N 1
ATOM 1199 C CA . LEU A 1 148 ? -14.189 -16.391 5.854 1.00 92.44 148 LEU A CA 1
ATOM 1200 C C . LEU A 1 148 ? -14.061 -15.393 4.699 1.00 92.44 148 LEU A C 1
ATOM 1202 O O . LEU A 1 148 ? -13.690 -15.776 3.592 1.00 92.44 148 LEU A O 1
ATOM 1206 N N . ILE A 1 149 ? -14.282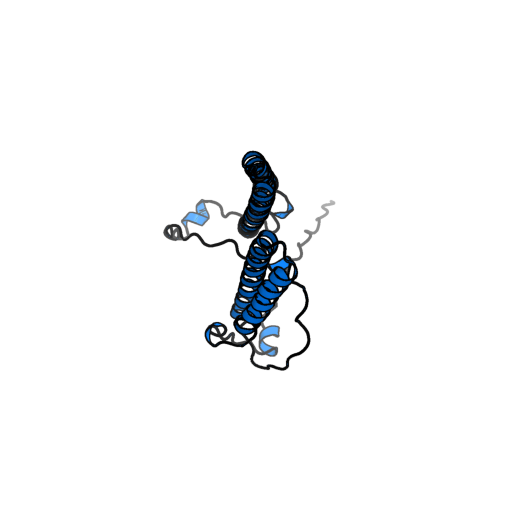 -14.104 4.961 1.00 90.69 149 ILE A N 1
ATOM 1207 C CA . ILE A 1 149 ? -14.169 -13.056 3.937 1.00 90.69 149 ILE A CA 1
ATOM 1208 C C . ILE A 1 149 ? -12.724 -12.944 3.435 1.00 90.69 149 ILE A C 1
ATOM 1210 O O . ILE A 1 149 ? -12.495 -12.861 2.227 1.00 90.69 149 ILE A O 1
ATOM 1214 N N . TYR A 1 150 ? -11.739 -12.988 4.339 1.00 92.19 150 TYR A N 1
ATOM 1215 C CA . TYR A 1 150 ? -10.332 -12.906 3.950 1.00 92.19 150 TYR A CA 1
ATOM 1216 C C . TYR A 1 150 ? -9.886 -14.124 3.131 1.00 92.19 150 TYR A C 1
ATOM 1218 O O . TYR A 1 150 ? -9.278 -13.963 2.074 1.00 92.19 150 TYR A O 1
ATOM 1226 N N . SER A 1 151 ? -10.230 -15.339 3.565 1.00 91.50 151 SER A N 1
ATOM 1227 C CA . SER A 1 151 ? -9.889 -16.571 2.841 1.00 91.50 151 SER A CA 1
ATOM 1228 C C . SER A 1 151 ? -10.571 -16.650 1.473 1.00 91.50 151 SER A C 1
ATOM 1230 O O . SER A 1 151 ? -9.915 -17.013 0.496 1.00 91.50 151 SER A O 1
ATOM 1232 N N . ALA A 1 152 ? -11.829 -16.214 1.356 1.00 93.31 152 ALA A N 1
ATOM 1233 C CA . ALA A 1 152 ? -12.499 -16.068 0.065 1.00 93.31 152 ALA A CA 1
ATOM 1234 C C . ALA A 1 152 ? -11.752 -15.081 -0.853 1.00 93.31 152 ALA A C 1
ATOM 1236 O O . ALA A 1 152 ? -11.531 -15.371 -2.031 1.00 93.31 152 ALA A O 1
ATOM 1237 N N . GLY A 1 153 ? -11.289 -13.953 -0.305 1.00 90.56 153 GLY A N 1
ATOM 1238 C CA . GLY A 1 153 ? -10.468 -12.975 -1.018 1.00 90.56 153 GLY A CA 1
ATOM 1239 C C . GLY A 1 153 ? -9.123 -13.530 -1.496 1.00 90.56 153 GLY A C 1
ATOM 1240 O O . GLY A 1 153 ? -8.709 -13.253 -2.624 1.00 90.56 153 GLY A O 1
ATOM 1241 N N . VAL A 1 154 ? -8.459 -14.360 -0.686 1.00 90.94 154 VAL A N 1
ATOM 1242 C CA . VAL A 1 154 ? -7.211 -15.051 -1.061 1.00 90.94 154 VAL A CA 1
ATOM 1243 C C . VAL A 1 154 ? -7.451 -16.005 -2.229 1.00 90.94 154 VAL A C 1
ATOM 1245 O O . VAL A 1 154 ? -6.714 -15.951 -3.214 1.00 90.94 154 VAL A O 1
ATOM 1248 N N . VAL A 1 155 ? -8.497 -16.835 -2.161 1.00 94.00 155 VAL A N 1
ATOM 1249 C CA . VAL A 1 155 ? -8.838 -17.784 -3.234 1.00 94.00 155 VAL A CA 1
ATOM 1250 C C . VAL A 1 155 ? -9.171 -17.044 -4.528 1.00 94.00 155 VAL A C 1
ATOM 1252 O O . VAL A 1 155 ? -8.637 -17.385 -5.582 1.00 94.00 155 VAL A O 1
ATOM 1255 N N . LEU A 1 156 ? -9.987 -15.990 -4.462 1.00 90.00 156 LEU A N 1
ATOM 1256 C CA . LEU A 1 156 ? -10.326 -15.184 -5.635 1.00 90.00 156 LEU A CA 1
ATOM 1257 C C . LEU A 1 156 ? -9.085 -14.515 -6.239 1.00 90.00 156 LEU A C 1
ATOM 1259 O O . LEU A 1 156 ? -8.887 -14.540 -7.453 1.00 90.00 156 LEU A O 1
ATOM 1263 N N . THR A 1 157 ? -8.218 -13.954 -5.396 1.00 88.62 157 THR A N 1
ATOM 1264 C CA . THR A 1 157 ? -6.974 -13.325 -5.850 1.00 88.62 157 THR A CA 1
ATOM 1265 C C . THR A 1 157 ? -6.062 -14.345 -6.523 1.00 88.62 157 THR A C 1
ATOM 1267 O O . THR A 1 157 ? -5.516 -14.061 -7.591 1.00 88.62 157 THR A O 1
ATOM 1270 N N . ALA A 1 158 ? -5.934 -15.544 -5.952 1.00 85.06 158 ALA A N 1
ATOM 1271 C CA . ALA A 1 158 ? -5.171 -16.632 -6.548 1.00 85.06 158 ALA A CA 1
ATOM 1272 C C . ALA A 1 158 ? -5.745 -17.033 -7.917 1.00 85.06 158 ALA A C 1
ATOM 1274 O O . ALA A 1 158 ? -4.998 -17.108 -8.887 1.00 85.06 158 ALA A O 1
ATOM 1275 N N . LEU A 1 159 ? -7.066 -17.185 -8.043 1.00 86.62 159 LEU A N 1
ATOM 1276 C CA . LEU A 1 159 ? -7.721 -17.508 -9.318 1.00 86.62 159 LEU A CA 1
ATOM 1277 C C . LEU A 1 159 ? -7.513 -16.437 -10.400 1.00 86.62 159 LEU A C 1
ATOM 1279 O O . LEU A 1 159 ? -7.457 -16.760 -11.582 1.00 86.62 159 LEU A O 1
ATOM 1283 N N . ILE A 1 160 ? -7.383 -15.166 -10.025 1.00 82.12 160 ILE A N 1
ATOM 1284 C CA . ILE A 1 160 ? -7.173 -14.073 -10.985 1.00 82.12 160 ILE A CA 1
ATOM 1285 C C . ILE A 1 160 ? -5.696 -13.944 -11.380 1.00 82.12 160 ILE A C 1
ATOM 1287 O O . ILE A 1 160 ? -5.393 -13.661 -12.537 1.00 82.12 160 ILE A O 1
ATOM 1291 N N . THR A 1 161 ? -4.769 -14.133 -10.440 1.00 82.94 161 THR A N 1
ATOM 1292 C CA . THR A 1 161 ? -3.348 -13.779 -10.627 1.00 82.94 161 THR A CA 1
ATOM 1293 C C . THR A 1 161 ? -2.442 -14.958 -10.966 1.00 82.94 161 THR A C 1
ATOM 1295 O O . THR A 1 161 ? -1.411 -14.752 -11.601 1.00 82.94 161 THR A O 1
ATOM 1298 N N . VAL A 1 162 ? -2.809 -16.178 -10.563 1.00 82.50 162 VAL A N 1
ATOM 1299 C CA . VAL A 1 162 ? -1.996 -17.386 -10.772 1.00 82.50 162 VAL A CA 1
ATOM 1300 C C . VAL A 1 162 ? -2.131 -17.955 -12.190 1.00 82.50 162 VAL A C 1
ATOM 1302 O O . VAL A 1 162 ? -1.108 -18.370 -12.742 1.00 82.50 162 VAL A O 1
ATOM 1305 N N . PRO A 1 163 ? -3.320 -18.000 -12.830 1.00 83.62 163 PRO A N 1
ATOM 1306 C CA . PRO A 1 163 ? -3.412 -18.506 -14.194 1.00 83.62 163 PRO A CA 1
ATOM 1307 C C . PRO A 1 163 ? -2.707 -17.587 -15.197 1.00 83.62 163 PRO A C 1
ATOM 1309 O O . PRO A 1 163 ? -2.763 -16.360 -15.100 1.00 83.62 163 PRO A O 1
ATOM 1312 N N . ASN A 1 164 ? -2.087 -18.188 -16.216 1.00 75.06 164 ASN A N 1
ATOM 1313 C CA . ASN A 1 164 ? -1.429 -17.452 -17.296 1.00 75.06 164 ASN A CA 1
ATOM 1314 C C . ASN A 1 164 ? -2.469 -16.950 -18.313 1.00 75.06 164 ASN A C 1
ATOM 1316 O O . ASN A 1 164 ? -2.672 -17.540 -19.378 1.00 75.06 164 ASN A O 1
ATOM 1320 N N . TRP A 1 165 ? -3.180 -15.885 -17.940 1.00 78.00 165 TRP A N 1
ATOM 1321 C CA . TRP A 1 165 ? -4.165 -15.234 -18.795 1.00 78.00 165 TRP A CA 1
ATOM 1322 C C . TRP A 1 165 ? -3.494 -14.550 -19.996 1.00 78.00 165 TRP A C 1
ATOM 1324 O O . TRP A 1 165 ? -2.441 -13.930 -19.842 1.00 78.00 165 TRP A O 1
ATOM 1334 N N . PRO A 1 166 ? -4.134 -14.539 -21.181 1.00 77.19 166 PRO A N 1
ATOM 1335 C CA . PRO A 1 166 ? -3.581 -13.896 -22.379 1.00 77.19 166 PRO A CA 1
ATOM 1336 C C . PRO A 1 166 ? -3.356 -12.382 -22.207 1.00 77.19 166 PRO A C 1
ATOM 1338 O O . PRO A 1 166 ? -2.559 -11.784 -22.924 1.00 77.19 166 PRO A O 1
ATOM 1341 N N . PHE A 1 167 ? -4.025 -11.750 -21.236 1.00 77.44 167 PHE A N 1
ATOM 1342 C CA . PHE A 1 167 ? -3.791 -10.353 -20.866 1.00 77.44 167 PHE A CA 1
ATOM 1343 C C . PHE A 1 167 ? -2.379 -10.107 -20.303 1.00 77.44 167 PHE A C 1
ATOM 1345 O O . PHE A 1 167 ? -1.815 -9.041 -20.543 1.00 77.44 167 PHE A O 1
ATOM 1352 N N . PHE A 1 168 ? -1.800 -11.081 -19.597 1.00 76.19 168 PHE A N 1
ATOM 1353 C CA . PHE A 1 168 ? -0.475 -10.977 -18.984 1.00 76.1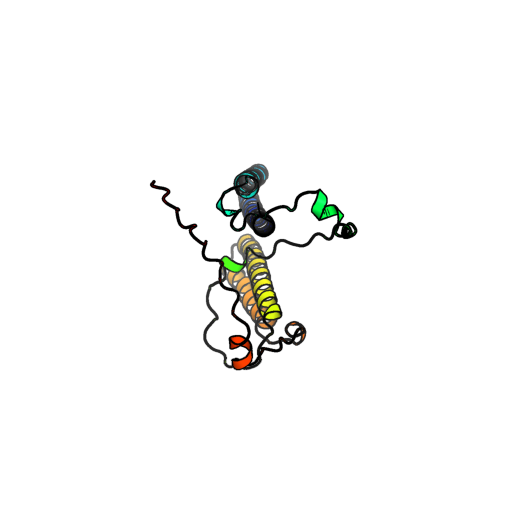9 168 PHE A CA 1
ATOM 1354 C C . PHE A 1 168 ? 0.675 -11.338 -19.927 1.00 76.19 168 PHE A C 1
ATOM 1356 O O . PHE A 1 168 ? 1.799 -11.429 -19.465 1.00 76.19 168 PHE A O 1
ATOM 1363 N N . ASN A 1 169 ? 0.415 -11.592 -21.211 1.00 76.88 169 ASN A N 1
ATOM 1364 C CA . ASN A 1 169 ? 1.437 -12.081 -22.142 1.00 76.88 169 ASN A CA 1
ATOM 1365 C C . ASN A 1 169 ? 1.451 -11.282 -23.454 1.00 76.88 169 ASN A C 1
ATOM 1367 O O . ASN A 1 169 ? 1.616 -11.822 -24.548 1.00 76.88 169 ASN A O 1
ATOM 1371 N N . ARG A 1 170 ? 1.199 -9.972 -23.352 1.00 77.81 170 ARG A N 1
ATOM 1372 C CA . ARG A 1 170 ? 1.075 -9.072 -24.510 1.00 77.81 170 ARG A CA 1
ATOM 1373 C C . ARG A 1 170 ? 2.418 -8.667 -25.110 1.00 77.81 170 ARG A C 1
ATOM 1375 O O . ARG A 1 170 ? 2.437 -8.179 -26.238 1.00 77.81 170 ARG A O 1
ATOM 1382 N N . HIS A 1 171 ? 3.522 -8.858 -24.391 1.00 70.56 171 HIS A N 1
ATOM 1383 C CA . HIS A 1 171 ? 4.850 -8.449 -24.832 1.00 70.56 171 HIS A CA 1
ATOM 1384 C C . HIS A 1 171 ? 5.822 -9.633 -24.756 1.00 70.56 171 HIS A C 1
ATOM 1386 O O . HIS A 1 171 ? 6.626 -9.715 -23.825 1.00 70.56 171 HIS A O 1
ATOM 1392 N N . PRO A 1 172 ? 5.779 -10.560 -25.735 1.00 68.25 172 PRO A N 1
ATOM 1393 C CA . PRO A 1 172 ? 6.718 -11.671 -25.779 1.00 68.25 172 PRO A CA 1
ATOM 1394 C C . PRO A 1 172 ? 8.145 -11.137 -25.940 1.00 68.25 172 PRO A C 1
ATOM 1396 O O . PRO A 1 172 ? 8.503 -10.534 -26.952 1.00 68.25 172 PRO A O 1
ATOM 1399 N N . LEU A 1 173 ? 8.967 -11.351 -24.915 1.00 65.19 173 LEU A N 1
ATOM 1400 C CA . LEU A 1 173 ? 10.384 -11.013 -24.938 1.00 65.19 173 LEU A CA 1
ATOM 1401 C C . LEU A 1 173 ? 11.132 -12.086 -25.733 1.00 65.19 173 LEU A C 1
ATOM 1403 O O . LEU A 1 173 ? 11.152 -13.256 -25.348 1.00 65.19 173 LEU A O 1
ATOM 1407 N N . LYS A 1 174 ? 11.763 -11.688 -26.841 1.00 59.88 174 LYS A N 1
ATOM 1408 C CA . LYS A 1 174 ? 12.708 -12.540 -27.566 1.00 59.88 174 LYS A CA 1
ATOM 1409 C C . LYS A 1 174 ? 14.034 -12.513 -26.810 1.00 59.88 174 LYS A C 1
ATOM 1411 O O . LYS A 1 174 ? 14.776 -11.537 -26.894 1.00 59.88 174 LYS A O 1
ATOM 1416 N N . TRP A 1 175 ? 14.299 -13.554 -26.030 1.00 63.81 175 TRP A N 1
ATOM 1417 C CA . TRP A 1 175 ? 15.601 -13.734 -25.397 1.00 63.81 175 TRP A CA 1
ATOM 1418 C C . TRP A 1 175 ? 16.660 -13.898 -26.492 1.00 63.81 175 TRP A C 1
ATOM 1420 O O . TRP A 1 175 ? 16.448 -14.650 -27.441 1.00 63.81 175 TRP A O 1
ATOM 1430 N N . LEU A 1 176 ? 17.762 -13.152 -26.390 1.00 55.56 176 LEU A N 1
ATOM 1431 C CA . LEU A 1 176 ? 18.947 -13.430 -27.199 1.00 55.56 176 LEU A CA 1
ATOM 1432 C C . LEU A 1 176 ? 19.503 -14.788 -26.773 1.00 55.56 176 LEU A C 1
ATOM 1434 O O . LEU A 1 176 ? 19.513 -15.097 -25.577 1.00 55.56 176 LEU A O 1
ATOM 1438 N N . ASP A 1 177 ? 19.973 -15.571 -27.741 1.00 66.12 177 ASP A N 1
ATOM 1439 C CA . ASP A 1 177 ? 20.622 -16.839 -27.441 1.00 66.12 177 ASP A CA 1
ATOM 1440 C C . ASP A 1 177 ? 21.827 -16.600 -26.515 1.00 66.12 177 ASP A C 1
ATOM 1442 O O . ASP A 1 177 ? 22.493 -15.562 -26.621 1.00 66.12 177 ASP A O 1
ATOM 1446 N N . PRO A 1 178 ? 22.140 -17.536 -25.600 1.00 59.62 178 PRO A N 1
ATOM 1447 C CA . PRO A 1 178 ? 23.215 -17.370 -24.618 1.00 59.62 178 PRO A CA 1
ATOM 1448 C C . PRO A 1 178 ? 24.554 -16.952 -25.245 1.00 59.62 178 PRO A C 1
ATOM 1450 O O . PRO A 1 178 ? 25.307 -16.184 -24.653 1.00 59.62 178 PRO A O 1
ATOM 1453 N N . VAL A 1 179 ? 24.801 -17.399 -26.481 1.00 64.75 179 VAL A N 1
ATOM 1454 C CA . VAL A 1 179 ? 26.006 -17.108 -27.269 1.00 64.75 179 VAL A CA 1
ATOM 1455 C C . VAL A 1 179 ? 26.065 -15.642 -27.726 1.00 64.75 179 VAL A C 1
ATOM 1457 O O . VAL A 1 179 ? 27.142 -15.053 -27.782 1.00 64.75 179 VAL A O 1
ATOM 1460 N N . ASP A 1 180 ? 24.923 -15.014 -28.013 1.00 61.44 180 ASP A N 1
ATOM 1461 C CA . ASP A 1 180 ? 24.854 -13.593 -28.381 1.00 61.44 180 ASP A CA 1
ATOM 1462 C C . ASP A 1 180 ? 24.827 -12.683 -27.145 1.00 61.44 180 ASP A C 1
ATOM 1464 O O . ASP A 1 180 ? 25.327 -11.556 -27.187 1.00 61.44 180 ASP A O 1
ATOM 1468 N N . ALA A 1 181 ? 24.325 -13.187 -26.013 1.00 60.31 181 ALA A N 1
ATOM 1469 C CA . ALA A 1 181 ? 24.394 -12.509 -24.719 1.00 60.31 181 ALA A CA 1
ATOM 1470 C C . ALA A 1 181 ? 25.827 -12.430 -24.145 1.00 60.31 181 ALA A C 1
ATOM 1472 O O . ALA A 1 181 ? 26.104 -11.525 -23.361 1.00 60.31 181 ALA A O 1
ATOM 1473 N N . GLU A 1 182 ? 26.737 -13.331 -24.541 1.00 59.88 182 GLU A N 1
ATOM 1474 C CA . GLU A 1 182 ? 28.177 -13.250 -24.229 1.00 59.88 182 GLU A CA 1
ATOM 1475 C C . GLU A 1 182 ? 28.946 -12.305 -25.168 1.00 59.88 182 GLU A C 1
ATOM 1477 O O . GLU A 1 182 ? 29.908 -11.664 -24.741 1.00 59.88 182 GLU A O 1
ATOM 1482 N N . ARG A 1 183 ? 28.514 -12.174 -26.433 1.00 58.50 183 ARG A N 1
ATOM 1483 C CA . ARG A 1 183 ? 29.125 -11.257 -27.419 1.00 58.50 183 ARG A CA 1
ATOM 1484 C C . ARG A 1 183 ? 28.834 -9.791 -27.127 1.00 58.50 183 ARG A C 1
ATOM 1486 O O . ARG A 1 183 ? 29.659 -8.931 -27.433 1.00 58.50 183 ARG A O 1
ATOM 1493 N N . HIS A 1 184 ? 27.683 -9.497 -26.527 1.00 52.97 184 HIS A N 1
ATOM 1494 C CA . HIS A 1 184 ? 27.411 -8.182 -25.968 1.00 52.97 184 HIS A CA 1
ATOM 1495 C C . HIS A 1 184 ? 28.028 -8.096 -24.566 1.00 52.97 184 HIS A C 1
ATOM 1497 O O . HIS A 1 184 ? 27.545 -8.767 -23.654 1.00 52.97 184 HIS A O 1
ATOM 1503 N N . PRO A 1 185 ? 29.070 -7.273 -24.338 1.00 53.88 185 PRO A N 1
ATOM 1504 C CA . PRO A 1 185 ? 29.617 -7.117 -23.001 1.00 53.88 185 PRO A CA 1
ATOM 1505 C C . PRO A 1 185 ? 28.508 -6.609 -22.077 1.00 53.88 185 PRO A C 1
ATOM 1507 O O . PRO A 1 185 ? 27.954 -5.526 -22.278 1.00 53.88 185 PRO A O 1
ATOM 1510 N N . LYS A 1 186 ? 28.176 -7.417 -21.064 1.00 47.50 186 LYS A N 1
ATOM 1511 C CA . LYS A 1 186 ? 27.312 -7.040 -19.940 1.00 47.50 186 LYS A CA 1
ATOM 1512 C C . LYS A 1 186 ? 27.750 -5.641 -19.483 1.00 47.50 186 LYS A C 1
ATOM 1514 O O . LYS A 1 186 ? 28.951 -5.478 -19.247 1.00 47.50 186 LYS A O 1
ATOM 1519 N N . PRO A 1 187 ? 26.854 -4.637 -19.386 1.00 41.94 187 PRO A N 1
ATOM 1520 C CA . PRO A 1 187 ? 27.252 -3.313 -18.933 1.00 41.94 187 PRO A CA 1
ATOM 1521 C C . PRO A 1 187 ? 27.939 -3.480 -17.582 1.00 41.94 187 PRO A C 1
ATOM 1523 O O . PRO A 1 187 ? 27.312 -3.910 -16.611 1.00 41.94 187 PRO A O 1
ATOM 1526 N N . GLN A 1 188 ? 29.251 -3.247 -17.542 1.00 38.41 188 GLN A N 1
ATOM 1527 C CA . GLN A 1 188 ? 29.991 -3.371 -16.300 1.00 38.41 188 GLN A CA 1
ATOM 1528 C C . GLN A 1 188 ? 29.405 -2.344 -15.327 1.00 38.41 188 GLN A C 1
ATOM 1530 O O . GLN A 1 188 ? 29.231 -1.182 -15.716 1.00 38.41 188 GLN A O 1
ATOM 1535 N N . PRO A 1 189 ? 29.092 -2.715 -14.073 1.00 38.28 189 PRO A N 1
ATOM 1536 C CA . PRO A 1 189 ? 28.899 -1.703 -13.051 1.00 38.28 189 PRO A CA 1
ATOM 1537 C C . PRO A 1 189 ? 30.191 -0.887 -13.030 1.00 38.28 189 PRO A C 1
ATOM 1539 O O . PRO A 1 189 ? 31.268 -1.455 -12.869 1.00 38.28 189 PRO A O 1
ATOM 1542 N N . MET A 1 190 ? 30.095 0.419 -13.290 1.00 32.97 190 MET A N 1
ATOM 1543 C CA . MET A 1 190 ? 31.244 1.321 -13.316 1.00 32.97 190 MET A CA 1
ATOM 1544 C C . MET A 1 190 ? 31.951 1.275 -11.956 1.00 32.97 190 MET A C 1
ATOM 1546 O O . MET A 1 190 ? 31.623 2.024 -11.038 1.00 32.97 190 MET A O 1
ATOM 1550 N N . THR A 1 191 ? 32.931 0.389 -11.806 1.00 35.00 191 THR A N 1
ATOM 1551 C CA . THR A 1 191 ? 33.893 0.451 -10.717 1.00 35.00 191 THR A CA 1
ATOM 1552 C C . THR A 1 191 ? 34.718 1.706 -10.939 1.00 35.00 191 THR A C 1
ATOM 1554 O O . THR A 1 191 ? 35.483 1.803 -11.899 1.00 35.00 191 THR A O 1
ATOM 1557 N N . SER A 1 192 ? 34.503 2.679 -10.057 1.00 42.62 192 SER A N 1
ATOM 1558 C CA . SER A 1 192 ? 35.310 3.877 -9.851 1.00 42.62 192 SER A CA 1
ATOM 1559 C C . SER A 1 192 ? 36.789 3.646 -10.194 1.00 42.62 192 SER A C 1
ATOM 1561 O O . SER A 1 192 ? 37.519 3.009 -9.432 1.00 42.62 192 SER A O 1
ATOM 1563 N N . LYS A 1 193 ? 37.250 4.196 -11.326 1.00 34.59 193 LYS A N 1
ATOM 1564 C CA . LYS A 1 193 ? 38.680 4.327 -11.636 1.00 34.59 193 LYS A CA 1
ATOM 1565 C C . LYS A 1 193 ? 39.316 5.219 -10.566 1.00 34.59 193 LYS A C 1
ATOM 1567 O O . LYS A 1 193 ? 39.116 6.430 -10.572 1.00 34.59 193 LYS A O 1
ATOM 1572 N N . LYS A 1 194 ? 40.096 4.629 -9.656 1.00 38.47 194 LYS A N 1
ATOM 1573 C CA . LYS A 1 194 ? 41.088 5.374 -8.870 1.00 38.47 194 LYS A CA 1
ATOM 1574 C C . LYS A 1 194 ? 42.096 5.984 -9.854 1.00 38.47 194 LYS A C 1
ATOM 1576 O O . LYS A 1 194 ? 42.725 5.252 -10.615 1.00 38.47 194 LYS A O 1
ATOM 1581 N N . MET A 1 195 ? 42.210 7.311 -9.867 1.00 28.89 195 MET A N 1
ATOM 1582 C CA . MET A 1 195 ? 43.288 8.019 -10.566 1.00 28.89 195 MET A CA 1
ATOM 1583 C C . MET A 1 195 ? 44.646 7.635 -9.949 1.00 28.89 195 MET A C 1
ATOM 1585 O O . MET A 1 195 ? 44.745 7.600 -8.721 1.00 28.89 195 MET A O 1
ATOM 1589 N N . PRO A 1 196 ? 45.696 7.371 -10.749 1.00 36.00 196 PRO A N 1
ATOM 1590 C CA . PRO A 1 196 ? 47.040 7.181 -10.229 1.00 36.00 196 PRO A CA 1
ATOM 1591 C C . PRO A 1 196 ? 47.692 8.542 -9.951 1.00 36.00 196 PRO A C 1
ATOM 1593 O O . PRO A 1 196 ? 47.805 9.394 -10.834 1.00 36.00 196 PRO A O 1
ATOM 1596 N N . THR A 1 197 ? 48.134 8.729 -8.711 1.00 41.84 197 THR A N 1
ATOM 1597 C CA . THR A 1 197 ? 48.969 9.842 -8.256 1.00 41.84 197 THR A CA 1
ATOM 1598 C C . THR A 1 197 ? 50.294 9.837 -9.026 1.00 41.84 197 THR A C 1
ATOM 1600 O O . THR A 1 197 ? 51.083 8.903 -8.887 1.00 41.84 197 THR A O 1
ATOM 1603 N N . LYS A 1 198 ? 50.570 10.866 -9.839 1.00 38.62 198 LYS A N 1
ATOM 1604 C CA . LYS A 1 198 ? 51.917 11.089 -10.386 1.00 38.62 198 LYS A CA 1
ATOM 1605 C C . LYS A 1 198 ? 52.761 11.838 -9.356 1.00 38.62 198 LYS A C 1
ATOM 1607 O O . LYS A 1 198 ? 52.534 13.019 -9.111 1.00 38.62 198 LYS A O 1
ATOM 1612 N N . HIS A 1 199 ? 53.738 11.140 -8.782 1.00 41.75 199 HIS A N 1
ATOM 1613 C CA . HIS A 1 199 ? 54.893 11.754 -8.132 1.00 41.75 199 HIS A CA 1
ATOM 1614 C C . HIS A 1 199 ? 55.698 12.539 -9.178 1.00 41.75 199 HIS A C 1
ATOM 1616 O O . HIS A 1 199 ? 56.147 11.955 -10.163 1.00 41.75 199 HIS A O 1
ATOM 1622 N N . TYR A 1 200 ? 55.908 13.835 -8.948 1.00 39.91 200 TYR A N 1
ATOM 1623 C CA . TYR A 1 200 ? 56.963 14.603 -9.608 1.00 39.91 200 TYR A CA 1
ATOM 1624 C C . TYR A 1 200 ? 58.069 14.872 -8.585 1.00 39.91 200 TYR A C 1
ATOM 1626 O O . TYR A 1 200 ? 57.901 15.660 -7.660 1.00 39.91 200 TYR A O 1
ATOM 1634 N N . LEU A 1 201 ? 59.181 14.160 -8.755 1.00 45.78 201 LEU A N 1
ATOM 1635 C CA . LEU A 1 201 ? 60.479 14.418 -8.143 1.00 45.78 201 LEU A CA 1
ATOM 1636 C C . LEU A 1 201 ? 61.467 14.523 -9.309 1.00 45.78 201 LEU A C 1
ATOM 1638 O O . LEU A 1 201 ? 61.760 13.500 -9.928 1.00 45.78 201 LEU A O 1
ATOM 1642 N N . LYS A 1 202 ? 61.891 15.745 -9.641 1.00 41.72 202 LYS A N 1
ATOM 1643 C CA . LYS A 1 202 ? 63.288 16.175 -9.822 1.00 41.72 202 LYS A CA 1
ATOM 1644 C C . LYS A 1 202 ? 63.326 17.628 -10.287 1.00 41.72 202 LYS A C 1
ATOM 1646 O O . LYS A 1 202 ? 62.574 17.950 -11.231 1.00 41.72 202 LYS A O 1
#

pLDDT: mean 70.84, std 20.75, range [28.31, 95.12]

Radius of gyration: 24.53 Å; Cα contacts (8 Å, |Δi|>4): 141; chains: 1; bounding box: 83×53×50 Å